Protein AF-A0A7S2YQ98-F1 (afdb_monomer_lite)

Organism: NCBI:txid265537

pLDDT: mean 74.8, std 20.74, range [25.56, 94.62]

Radius of gyration: 36.71 Å; chains: 1; bounding box: 69×62×101 Å

InterPro domains:
  IPR000504 RNA recognition motif domain [PF00076] (154-230)
  IPR000504 RNA recognition motif domain [PS50102] (152-231)
  IPR000504 RNA recognition motif domain [SM00360] (153-231)
  IPR012677 Nucleotide-binding alpha-beta plait domain superfamily [G3DSA:3.30.70.330] (122-231)
  IPR034228 Nop6, RNA recognition motif [cd12400] (152-231)
  IPR035979 RNA-binding domain superfamily [SSF54928] (134-230)

Foldseek 3Di:
DDDDDDPDDDPDDDPVRVVVVQVVCVVVVHGDDDDDDDDDDDDDDDDDDDDDDDDDDDDDDDPDPDDPLRVLLLVLLVQLVVQLVVLVPDPPDDPVVSVVSNVVSFVSSCVRNVDPGNVVSNVVNVVVVVVVVVVCCPPCVVPCVVPPDDWLKDKKAQADQPDDPVLVLVVLCVQCVVPDPDDCVFKPKAFDADPPPRTTPRIIMITGDDPVSSVSVVVQQQPDGPNTGMD

Sequence (231 aa):
NREQKESTMVAKKSNAQIKRMMKRAEARGEKYVPPEPVEESENAEESSPKKTESSGTSTTAQKSNLSADEKAKLDAAVALEKDLEKIQNDESLKSKDRRSSKRKAEAIACEASGCASSSELLEWYEEFKNKQEQKGSSSNTKRQDRKKRNPYIVFIGQLAYDTSAETLFGHFQKELGAEHKVTVDTLKVRLLTNPKTKKSRGMAFVEVTDPELLYSCLKLHHTFLEGRRIN

Secondary structure (DSSP, 8-state):
--------------HHHHHHHHHHHHTTT----PPPP------------------------------HHHHHHHHHHHHHHHHHHHHHH-TTS-HHHHHHHHHHHHHHHHHHHT-S-HHHHHHHHHHHHHHHHHHHHTTSTTTSGGGTSPPEEEEE-S--SS--HHHHHHHHHHHHTTTS---TTTEEEEEEE-TTT--EEEEEEEEES-HHHHHHHHHTTT-EETTEE--

Structure (mmCIF, N/CA/C/O backbone):
data_AF-A0A7S2YQ98-F1
#
_entry.id   AF-A0A7S2YQ98-F1
#
loop_
_atom_site.group_PDB
_atom_site.id
_atom_site.type_symbol
_atom_site.label_atom_id
_atom_site.label_alt_id
_atom_site.label_comp_id
_atom_site.label_asym_id
_atom_site.label_entity_id
_atom_site.label_seq_id
_atom_site.pdbx_PDB_ins_code
_atom_site.Cartn_x
_atom_site.Cartn_y
_atom_site.Cartn_z
_atom_site.occupancy
_atom_site.B_iso_or_equiv
_atom_site.auth_seq_id
_atom_site.auth_comp_id
_atom_site.auth_asym_id
_atom_site.auth_atom_id
_atom_site.pdbx_PDB_model_num
ATOM 1 N N . ASN A 1 1 ? 14.007 45.295 -69.103 1.00 40.78 1 ASN A N 1
ATOM 2 C CA . ASN A 1 1 ? 15.181 44.443 -68.839 1.00 40.78 1 ASN A CA 1
ATOM 3 C C . ASN A 1 1 ? 15.354 44.250 -67.356 1.00 40.78 1 ASN A C 1
ATOM 5 O O . ASN A 1 1 ? 15.535 45.211 -66.626 1.00 40.78 1 ASN A O 1
ATOM 9 N N . ARG A 1 2 ? 15.191 42.997 -66.945 1.00 41.19 2 ARG A N 1
ATOM 10 C CA . ARG A 1 2 ? 15.310 42.477 -65.591 1.00 41.19 2 ARG A CA 1
ATOM 11 C C . ARG A 1 2 ? 16.689 41.829 -65.535 1.00 41.19 2 ARG A C 1
ATOM 13 O O . ARG A 1 2 ? 16.860 40.786 -66.148 1.00 41.19 2 ARG A O 1
ATOM 20 N N . GLU A 1 3 ? 17.647 42.447 -64.858 1.00 44.91 3 GLU A N 1
ATOM 21 C CA . GLU A 1 3 ? 18.934 41.813 -64.569 1.00 44.91 3 GLU A CA 1
ATOM 22 C C . GLU A 1 3 ? 19.302 42.041 -63.108 1.00 44.91 3 GLU A C 1
ATOM 24 O O . GLU A 1 3 ? 19.233 43.146 -62.573 1.00 44.91 3 GLU A O 1
ATOM 29 N N . GLN A 1 4 ? 19.579 40.918 -62.463 1.00 45.09 4 GLN A N 1
ATOM 30 C CA . GLN A 1 4 ? 19.833 40.734 -61.048 1.00 45.09 4 GLN A CA 1
ATOM 31 C C . GLN A 1 4 ? 21.252 41.188 -60.702 1.00 45.09 4 GLN A C 1
ATOM 33 O O . GLN A 1 4 ? 22.171 40.954 -61.480 1.00 45.09 4 GLN A O 1
ATOM 38 N N . LYS A 1 5 ? 21.462 41.680 -59.478 1.00 44.72 5 LYS A N 1
ATOM 39 C CA . LYS A 1 5 ? 22.670 41.347 -58.709 1.00 44.72 5 LYS A CA 1
ATOM 40 C C . LYS A 1 5 ? 22.262 41.046 -57.270 1.00 44.72 5 LYS A C 1
ATOM 42 O O . LYS A 1 5 ? 22.074 41.941 -56.453 1.00 44.72 5 LYS A O 1
ATOM 47 N N . GLU A 1 6 ? 22.056 39.756 -57.020 1.00 43.84 6 GLU A N 1
ATOM 48 C CA . GLU A 1 6 ? 21.933 39.152 -55.697 1.00 43.84 6 GLU A CA 1
ATOM 49 C C . GLU A 1 6 ? 23.254 39.312 -54.937 1.00 43.84 6 GLU A C 1
ATOM 51 O O . GLU A 1 6 ? 24.255 38.678 -55.265 1.00 43.84 6 GLU A O 1
ATOM 56 N N . SER A 1 7 ? 23.257 40.130 -53.887 1.00 40.75 7 SER A N 1
ATOM 57 C CA . SER A 1 7 ? 24.292 40.067 -52.854 1.00 40.75 7 SER A CA 1
ATOM 58 C C . SER A 1 7 ? 23.957 38.913 -51.909 1.00 40.75 7 SER A C 1
ATOM 60 O O . SER A 1 7 ? 23.251 39.080 -50.917 1.00 40.75 7 SER A O 1
ATOM 62 N N . THR A 1 8 ? 24.417 37.708 -52.244 1.00 44.00 8 THR A N 1
ATOM 63 C CA . THR A 1 8 ? 24.283 36.513 -51.401 1.00 44.00 8 THR A CA 1
ATOM 64 C C . THR A 1 8 ? 25.127 36.649 -50.132 1.00 44.00 8 THR A C 1
ATOM 66 O O . THR A 1 8 ? 26.356 36.624 -50.195 1.00 44.00 8 THR A O 1
ATOM 69 N N . MET A 1 9 ? 24.476 36.743 -48.969 1.00 40.09 9 MET A N 1
ATOM 70 C CA . MET A 1 9 ? 25.125 36.578 -47.666 1.00 40.09 9 MET A CA 1
ATOM 71 C C . MET A 1 9 ? 25.706 35.160 -47.555 1.00 40.09 9 MET A C 1
ATOM 73 O O . MET A 1 9 ? 24.969 34.173 -47.514 1.00 40.09 9 MET A O 1
ATOM 77 N N . VAL A 1 10 ? 27.034 35.036 -47.507 1.00 52.19 10 VAL A N 1
ATOM 78 C CA . VAL A 1 10 ? 27.710 33.746 -47.316 1.00 52.19 10 VAL A CA 1
ATOM 79 C C . VAL A 1 10 ? 27.654 33.377 -45.833 1.00 52.19 10 VAL A C 1
ATOM 81 O O . VAL A 1 10 ? 28.359 33.945 -45.004 1.00 52.19 10 VAL A O 1
ATOM 84 N N . ALA A 1 11 ? 26.800 32.413 -45.489 1.00 53.81 11 ALA A N 1
ATOM 85 C CA . ALA A 1 11 ? 26.710 31.880 -44.133 1.00 53.81 11 ALA A CA 1
ATOM 86 C C . ALA A 1 11 ? 28.038 31.222 -43.706 1.00 53.81 11 ALA A C 1
ATOM 88 O O . ALA A 1 11 ? 28.588 30.382 -44.428 1.00 53.81 11 ALA A O 1
ATOM 89 N N . LYS A 1 12 ? 28.537 31.581 -42.514 1.00 59.38 12 LYS A N 1
ATOM 90 C CA . LYS A 1 12 ? 29.772 31.038 -41.923 1.00 59.38 12 LYS A CA 1
ATOM 91 C C . LYS A 1 12 ? 29.638 29.514 -41.754 1.00 59.38 12 LYS A C 1
ATOM 93 O O . LYS A 1 12 ? 28.855 29.034 -40.937 1.00 59.38 12 LYS A O 1
ATOM 98 N N . LYS A 1 13 ? 30.379 28.733 -42.551 1.00 71.25 13 LYS A N 1
ATOM 99 C CA . LYS A 1 13 ? 30.387 27.259 -42.472 1.00 71.25 13 LYS A CA 1
ATOM 100 C C . LYS A 1 13 ? 31.272 26.810 -41.311 1.00 71.25 13 LYS A C 1
ATOM 102 O O . LYS A 1 13 ? 32.416 27.233 -41.205 1.00 71.25 13 LYS A O 1
ATOM 107 N N . SER A 1 14 ? 30.762 25.909 -40.474 1.00 74.88 14 SER A N 1
ATOM 108 C CA . SER A 1 14 ? 31.529 25.321 -39.367 1.00 74.88 14 SER A CA 1
ATOM 109 C C . SER A 1 14 ? 32.754 24.537 -39.869 1.00 74.88 14 SER A C 1
ATOM 111 O O . SER A 1 14 ? 32.698 23.886 -40.915 1.00 74.88 14 SER A O 1
ATOM 113 N N . ASN A 1 15 ? 33.838 24.503 -39.085 1.00 69.94 15 ASN A N 1
ATOM 114 C CA . ASN A 1 15 ? 35.066 23.753 -39.393 1.00 69.94 15 ASN A CA 1
ATOM 115 C C . ASN A 1 15 ? 34.819 22.271 -39.730 1.00 69.94 15 ASN A C 1
ATOM 117 O O . ASN A 1 15 ? 35.452 21.707 -40.626 1.00 69.94 15 ASN A O 1
ATOM 121 N N . ALA A 1 16 ? 33.852 21.630 -39.067 1.00 66.62 16 ALA A N 1
ATOM 122 C CA . ALA A 1 16 ? 33.477 20.248 -39.367 1.00 66.62 16 ALA A CA 1
ATOM 123 C C . ALA A 1 16 ? 32.823 20.104 -40.756 1.00 66.62 16 ALA A C 1
ATOM 125 O O . ALA A 1 16 ? 32.989 19.087 -41.436 1.00 66.62 16 ALA A O 1
ATOM 126 N N . GLN A 1 17 ? 32.092 21.128 -41.198 1.00 73.75 17 GLN A N 1
ATOM 127 C CA . GLN A 1 17 ? 31.448 21.176 -42.508 1.00 73.75 17 GLN A CA 1
ATOM 128 C C . GLN A 1 17 ? 32.472 21.414 -43.622 1.00 73.75 17 GLN A C 1
ATOM 130 O O . GLN A 1 17 ? 32.386 20.765 -44.665 1.00 73.75 17 GLN A O 1
ATOM 135 N N . ILE A 1 18 ? 33.478 22.256 -43.372 1.00 76.38 18 ILE A N 1
ATOM 136 C CA . ILE A 1 18 ? 34.593 22.503 -44.296 1.00 76.38 18 ILE A CA 1
ATOM 137 C C . ILE A 1 18 ? 35.388 21.209 -44.528 1.00 76.38 18 ILE A C 1
ATOM 139 O O . ILE A 1 18 ? 35.565 20.806 -45.677 1.00 76.38 18 ILE A O 1
ATOM 143 N N . LYS A 1 19 ? 35.745 20.472 -43.463 1.00 77.69 19 LYS A N 1
ATOM 144 C CA . LYS A 1 19 ? 36.432 19.166 -43.574 1.00 77.69 19 LYS A CA 1
ATOM 145 C C . LYS A 1 19 ? 35.637 18.137 -44.387 1.00 77.69 19 LYS A C 1
ATOM 147 O O . LYS A 1 19 ? 36.208 17.393 -45.182 1.00 77.69 19 LYS A O 1
ATOM 152 N N . ARG A 1 20 ? 34.307 18.099 -44.230 1.00 81.06 20 ARG A N 1
ATOM 153 C CA . ARG A 1 20 ? 33.435 17.213 -45.026 1.00 81.06 20 ARG A CA 1
ATOM 154 C C . ARG A 1 20 ? 33.364 17.621 -46.495 1.00 81.06 20 ARG A C 1
ATOM 156 O O . ARG A 1 20 ? 33.290 16.742 -47.349 1.00 81.06 20 ARG A O 1
ATOM 163 N N . MET A 1 21 ? 33.359 18.920 -46.788 1.00 79.44 21 MET A N 1
ATOM 164 C CA . MET A 1 21 ? 33.346 19.414 -48.166 1.00 79.44 21 MET A CA 1
ATOM 165 C C . MET A 1 21 ? 34.682 19.164 -48.868 1.00 79.44 21 MET A C 1
ATOM 167 O O . MET A 1 21 ? 34.662 18.677 -49.993 1.00 79.44 21 MET A O 1
ATOM 171 N N . MET A 1 22 ? 35.811 19.361 -48.182 1.00 77.25 22 MET A N 1
ATOM 172 C CA . MET A 1 22 ? 37.140 19.026 -48.708 1.00 77.25 22 MET A CA 1
ATOM 173 C C . MET A 1 22 ? 37.257 17.545 -49.071 1.00 77.25 22 MET A C 1
ATOM 175 O O . MET A 1 22 ? 37.572 17.222 -50.210 1.00 77.25 22 MET A O 1
ATOM 179 N N . LYS A 1 23 ? 36.891 16.644 -48.150 1.00 79.94 23 LYS A N 1
ATOM 180 C CA . LYS A 1 23 ? 36.949 15.194 -48.395 1.00 79.94 23 LYS A CA 1
ATOM 181 C C . LYS A 1 23 ? 36.048 14.747 -49.554 1.00 79.94 23 LYS A C 1
ATOM 183 O O . LYS A 1 23 ? 36.337 13.775 -50.242 1.00 79.94 23 LYS A O 1
ATOM 188 N N . ARG A 1 24 ? 34.926 15.444 -49.768 1.00 79.31 24 ARG A N 1
ATOM 189 C CA . ARG A 1 24 ? 34.003 15.158 -50.875 1.00 79.31 24 ARG A CA 1
ATOM 190 C C . ARG A 1 24 ? 34.515 15.691 -52.214 1.00 79.31 24 ARG A C 1
ATOM 192 O O . ARG A 1 24 ? 34.230 15.072 -53.231 1.00 79.31 24 ARG A O 1
ATOM 199 N N . ALA A 1 25 ? 35.228 16.812 -52.210 1.00 77.88 25 ALA A N 1
ATOM 200 C CA . ALA A 1 25 ? 35.854 17.368 -53.404 1.00 77.88 25 ALA A CA 1
ATOM 201 C C . ALA A 1 25 ? 37.062 16.521 -53.840 1.00 77.88 25 ALA A C 1
ATOM 203 O O . ALA A 1 25 ? 37.160 16.157 -55.007 1.00 77.88 25 ALA A O 1
ATOM 204 N N . GLU A 1 26 ? 37.875 16.068 -52.882 1.00 76.00 26 GLU A N 1
ATOM 205 C CA . GLU A 1 26 ? 38.992 15.143 -53.116 1.00 76.00 26 GLU A CA 1
ATOM 206 C C . GLU A 1 26 ? 38.525 13.828 -53.760 1.00 76.00 26 GLU A C 1
ATOM 208 O O . GLU A 1 26 ? 39.101 13.378 -54.746 1.00 76.00 26 GLU A O 1
ATOM 213 N N . ALA A 1 27 ? 37.401 13.270 -53.297 1.00 74.81 27 ALA A N 1
ATOM 214 C CA . ALA A 1 27 ? 36.793 12.081 -53.901 1.00 74.81 27 ALA A CA 1
ATOM 215 C C . ALA A 1 27 ? 36.272 12.295 -55.339 1.00 74.81 27 ALA A C 1
ATOM 217 O O . ALA A 1 27 ? 36.011 11.320 -56.039 1.00 74.81 27 ALA A O 1
ATOM 218 N N . ARG A 1 28 ? 36.094 13.547 -55.779 1.00 82.00 28 ARG A N 1
ATOM 219 C CA . ARG A 1 28 ? 35.711 13.908 -57.155 1.00 82.00 28 ARG A CA 1
ATOM 220 C C . ARG A 1 28 ? 36.895 14.382 -58.003 1.00 82.00 28 ARG A C 1
ATOM 222 O O . ARG A 1 28 ? 36.689 14.732 -59.156 1.00 82.00 28 ARG A O 1
ATOM 229 N N . GLY A 1 29 ? 38.110 14.404 -57.447 1.00 71.62 29 GLY A N 1
ATOM 230 C CA . GLY A 1 29 ? 39.297 14.939 -58.119 1.00 71.62 29 GLY A CA 1
ATOM 231 C C . GLY A 1 29 ? 39.317 16.468 -58.238 1.00 71.62 29 GLY A C 1
ATOM 232 O O . GLY A 1 29 ? 40.135 17.012 -58.974 1.00 71.62 29 GLY A O 1
ATOM 233 N N . GLU A 1 30 ? 38.442 17.172 -57.517 1.00 73.56 30 GLU A N 1
ATOM 234 C CA . GLU A 1 30 ? 38.335 18.633 -57.540 1.00 73.56 30 GLU A CA 1
ATOM 235 C C . GLU A 1 30 ? 38.938 19.235 -56.260 1.00 73.56 30 GLU A C 1
ATOM 237 O O . GLU A 1 30 ? 38.723 18.739 -55.151 1.00 73.56 30 GLU A O 1
ATOM 242 N N . LYS A 1 31 ? 39.682 20.343 -56.376 1.00 62.59 31 LYS A N 1
ATOM 243 C CA . LYS A 1 31 ? 40.262 21.034 -55.214 1.00 62.59 31 LYS A CA 1
ATOM 244 C C . LYS A 1 31 ? 39.271 22.054 -54.652 1.00 62.59 31 LYS A C 1
ATOM 246 O O . LYS A 1 31 ? 38.982 23.064 -55.286 1.00 62.59 31 LYS A O 1
ATOM 251 N N . TYR A 1 32 ? 38.771 21.810 -53.440 1.00 66.38 32 TYR A N 1
ATOM 252 C CA . TYR A 1 32 ? 37.921 22.770 -52.729 1.00 66.38 32 TYR A CA 1
ATOM 253 C C . TYR A 1 32 ? 38.761 23.900 -52.117 1.00 66.38 32 TYR A C 1
ATOM 255 O O . TYR A 1 32 ? 39.636 23.626 -51.295 1.00 66.38 32 TYR A O 1
ATOM 263 N N . VAL A 1 33 ? 38.468 25.155 -52.477 1.00 66.19 33 VAL A N 1
ATOM 264 C CA . VAL A 1 33 ? 39.050 26.355 -51.851 1.00 66.19 33 VAL A CA 1
ATOM 265 C C . VAL A 1 33 ? 38.047 26.910 -50.830 1.00 66.19 33 VAL A C 1
ATOM 267 O O . VAL A 1 33 ? 36.949 27.321 -51.217 1.00 66.19 33 VAL A O 1
ATOM 270 N N . PRO A 1 34 ? 38.354 26.874 -49.521 1.00 61.72 34 PRO A N 1
ATOM 271 C CA . PRO A 1 34 ? 37.502 27.471 -48.495 1.00 61.72 34 PRO A CA 1
ATOM 272 C C . PRO A 1 34 ? 37.474 29.001 -48.613 1.00 61.72 34 PRO A C 1
ATOM 274 O O . PRO A 1 34 ? 38.491 29.586 -48.979 1.00 61.72 34 PRO A O 1
ATOM 277 N N . PRO A 1 35 ? 36.350 29.657 -48.275 1.00 60.06 35 PRO A N 1
ATOM 278 C CA . PRO A 1 35 ? 36.307 31.113 -48.163 1.00 60.06 35 PRO A CA 1
ATOM 279 C C . PRO A 1 35 ? 37.222 31.596 -47.026 1.00 60.06 35 PRO A C 1
ATOM 281 O O . PRO A 1 35 ? 37.278 30.949 -45.976 1.00 60.06 35 PRO A O 1
ATOM 284 N N . GLU A 1 36 ? 37.936 32.702 -47.255 1.00 51.69 36 GLU A N 1
ATOM 285 C CA . GLU A 1 36 ? 38.932 33.243 -46.321 1.00 51.69 36 GLU A CA 1
ATOM 286 C C . GLU A 1 36 ? 38.312 33.596 -44.955 1.00 51.69 36 GLU A C 1
ATOM 288 O O . GLU A 1 36 ? 37.204 34.144 -44.897 1.00 51.69 36 GLU A O 1
ATOM 293 N N . PRO A 1 37 ? 38.986 33.247 -43.843 1.00 51.16 37 PRO A N 1
ATOM 294 C CA . PRO A 1 37 ? 38.513 33.563 -42.506 1.00 51.16 37 PRO A CA 1
ATOM 295 C C . PRO A 1 37 ? 38.630 35.068 -42.250 1.00 51.16 37 PRO A C 1
ATOM 297 O O . PRO A 1 37 ? 39.706 35.645 -42.359 1.00 51.16 37 PRO A O 1
ATOM 300 N N . VAL A 1 38 ? 37.514 35.695 -41.882 1.00 48.62 38 VAL A N 1
ATOM 301 C CA . VAL A 1 38 ? 37.509 37.059 -41.344 1.00 48.62 38 VAL A CA 1
ATOM 302 C C . VAL A 1 38 ? 38.050 36.980 -39.916 1.00 48.62 38 VAL A C 1
ATOM 304 O O . VAL A 1 38 ? 37.448 36.301 -39.078 1.00 48.62 38 VAL A O 1
ATOM 307 N N . GLU A 1 39 ? 39.204 37.598 -39.669 1.00 46.12 39 GLU A N 1
ATOM 308 C CA . GLU A 1 39 ? 39.808 37.715 -38.341 1.00 46.12 39 GLU A CA 1
ATOM 309 C C . GLU A 1 39 ? 38.947 38.617 -37.453 1.00 46.12 39 GLU A C 1
ATOM 311 O O . GLU A 1 39 ? 38.706 39.765 -37.808 1.00 46.12 39 GLU A O 1
ATOM 316 N N . GLU A 1 40 ? 38.510 38.123 -36.293 1.00 36.62 40 GLU A N 1
ATOM 317 C CA . GLU A 1 40 ? 38.036 38.980 -35.204 1.00 36.62 40 GLU A CA 1
ATOM 318 C C . GLU A 1 40 ? 38.500 38.423 -33.852 1.00 36.62 40 GLU A C 1
ATOM 320 O O . GLU A 1 40 ? 38.131 37.325 -33.432 1.00 36.62 40 GLU A O 1
ATOM 325 N N . SER A 1 41 ? 39.382 39.229 -33.262 1.00 31.70 41 SER A N 1
ATOM 326 C CA . SER A 1 41 ? 39.683 39.497 -31.855 1.00 31.70 41 SER A CA 1
ATOM 327 C C . SER A 1 41 ? 39.019 38.664 -30.754 1.00 31.70 41 SER A C 1
ATOM 329 O O . SER A 1 41 ? 37.800 38.553 -30.634 1.00 31.70 41 SER A O 1
ATOM 331 N N . GLU A 1 42 ? 39.906 38.239 -29.863 1.00 35.06 42 GLU A N 1
ATOM 332 C CA . GLU A 1 42 ? 39.719 37.798 -28.488 1.00 35.06 42 GLU A CA 1
ATOM 333 C C . GLU A 1 42 ? 38.762 38.700 -27.688 1.00 35.06 42 GLU A C 1
ATOM 335 O O . GLU A 1 42 ? 38.946 39.914 -27.629 1.00 35.06 42 GLU A O 1
ATOM 340 N N . ASN A 1 43 ? 37.809 38.098 -26.974 1.00 28.58 43 ASN A N 1
ATOM 341 C CA . ASN A 1 43 ? 37.667 38.417 -25.557 1.00 28.58 43 ASN A CA 1
ATOM 342 C C . ASN A 1 43 ? 37.063 37.235 -24.793 1.00 28.58 43 ASN A C 1
ATOM 344 O O . ASN A 1 43 ? 36.025 36.684 -25.165 1.00 28.58 43 ASN A O 1
ATOM 348 N N . ALA A 1 44 ? 37.770 36.845 -23.741 1.00 32.44 44 ALA A N 1
ATOM 349 C CA . ALA A 1 44 ? 37.363 35.859 -22.765 1.00 32.44 44 ALA A CA 1
ATOM 350 C C . ALA A 1 44 ? 36.380 36.491 -21.775 1.00 32.44 44 ALA A C 1
ATOM 352 O O . ALA A 1 44 ? 36.541 37.653 -21.423 1.00 32.44 44 ALA A O 1
ATOM 353 N N . GLU A 1 45 ? 35.443 35.707 -21.243 1.00 29.86 45 GLU A N 1
ATOM 354 C CA . GLU A 1 45 ? 35.229 35.745 -19.798 1.00 29.86 45 GLU A CA 1
ATOM 355 C C . GLU A 1 45 ? 34.573 34.465 -19.280 1.00 29.86 45 GLU A C 1
ATOM 357 O O . GLU A 1 45 ? 33.700 33.842 -19.885 1.00 29.86 45 GLU A O 1
ATOM 362 N N . GLU A 1 46 ? 35.114 34.066 -18.144 1.00 33.03 46 GLU A N 1
ATOM 363 C CA . GLU A 1 46 ? 34.995 32.821 -17.419 1.00 33.03 46 GLU A CA 1
ATOM 364 C C . GLU A 1 46 ? 33.963 33.010 -16.299 1.00 33.03 46 GLU A C 1
ATOM 366 O O . GLU A 1 46 ? 33.997 34.011 -15.590 1.00 33.03 46 GLU A O 1
ATOM 371 N N . SER A 1 47 ? 33.051 32.057 -16.091 1.00 28.05 47 SER A N 1
ATOM 372 C CA . SER A 1 47 ? 32.403 31.903 -14.779 1.00 28.05 47 SER A CA 1
ATOM 373 C C . SER A 1 47 ? 31.803 30.506 -14.578 1.00 28.05 47 SER A C 1
ATOM 375 O O . SER A 1 47 ? 30.802 30.110 -15.167 1.00 28.05 47 SER A O 1
ATOM 377 N N . SER A 1 48 ? 32.433 29.750 -13.680 1.00 30.42 48 SER A N 1
ATOM 378 C CA . SER A 1 48 ? 31.752 28.828 -12.752 1.00 30.42 48 SER A CA 1
ATOM 379 C C . SER A 1 48 ? 31.340 29.624 -11.488 1.00 30.42 48 SER A C 1
ATOM 381 O O . SER A 1 48 ? 31.769 30.773 -11.382 1.00 30.42 48 SER A O 1
ATOM 383 N N . PRO A 1 49 ? 30.661 29.088 -10.441 1.00 42.38 49 PRO A N 1
ATOM 384 C CA . PRO A 1 49 ? 29.865 27.857 -10.266 1.00 42.38 49 PRO A CA 1
ATOM 385 C C . PRO A 1 49 ? 28.477 28.098 -9.585 1.00 42.38 49 PRO A C 1
ATOM 387 O O . PRO A 1 49 ? 28.296 29.083 -8.873 1.00 42.38 49 PRO A O 1
ATOM 390 N N . LYS A 1 50 ? 27.535 27.131 -9.625 1.00 27.41 50 LYS A N 1
ATOM 391 C CA . LYS A 1 50 ? 26.685 26.811 -8.444 1.00 27.41 50 LYS A CA 1
ATOM 392 C C . LYS A 1 50 ? 25.909 25.490 -8.547 1.00 27.41 50 LYS A C 1
ATOM 394 O O . LYS A 1 50 ? 25.090 25.289 -9.435 1.00 27.41 50 LYS A O 1
ATOM 399 N N . LYS A 1 51 ? 26.137 24.635 -7.543 1.00 31.73 51 LYS A N 1
ATOM 400 C CA . LYS A 1 51 ? 25.220 23.591 -7.060 1.00 31.73 51 LYS A CA 1
ATOM 401 C C . LYS A 1 51 ? 23.916 24.220 -6.558 1.00 31.73 51 LYS A C 1
ATOM 403 O O . LYS A 1 51 ? 23.974 25.245 -5.881 1.00 31.73 51 LYS A O 1
ATOM 408 N N . THR A 1 52 ? 22.787 23.546 -6.757 1.00 25.56 52 THR A N 1
ATOM 409 C CA . THR A 1 52 ? 21.746 23.319 -5.732 1.00 25.56 52 THR A CA 1
ATOM 410 C C . THR A 1 52 ? 20.729 22.288 -6.226 1.00 25.56 52 THR A C 1
ATOM 412 O O . THR A 1 52 ? 20.553 22.075 -7.420 1.00 25.56 52 THR A O 1
ATOM 415 N N . GLU A 1 53 ? 20.162 21.580 -5.260 1.00 28.73 53 GLU A N 1
ATOM 416 C CA . GLU A 1 53 ? 19.453 20.307 -5.340 1.00 28.73 53 GLU A CA 1
ATOM 417 C C . GLU A 1 53 ? 17.945 20.478 -5.600 1.00 28.73 53 GLU A C 1
ATOM 419 O O . GLU A 1 53 ? 17.366 21.495 -5.223 1.00 28.73 53 GLU A O 1
ATOM 424 N N . SER A 1 54 ? 17.272 19.444 -6.128 1.00 28.75 54 SER A N 1
ATOM 425 C CA . SER A 1 54 ? 16.269 18.649 -5.380 1.00 28.75 54 SER A CA 1
ATOM 426 C C . SER A 1 54 ? 15.228 17.930 -6.264 1.00 28.75 54 SER A C 1
ATOM 428 O O . SER A 1 54 ? 14.918 18.329 -7.383 1.00 28.75 54 SER A O 1
ATOM 430 N N . SER A 1 55 ? 14.664 16.874 -5.665 1.00 27.84 55 SER A N 1
ATOM 431 C CA . SER A 1 55 ? 13.656 15.906 -6.132 1.00 27.84 55 SER A CA 1
ATOM 432 C C . SER A 1 55 ? 14.243 14.718 -6.916 1.00 27.84 55 SER A C 1
ATOM 434 O O . SER A 1 55 ? 14.799 14.863 -7.990 1.00 27.84 55 SER A O 1
ATOM 436 N N . GLY A 1 56 ? 14.248 13.480 -6.429 1.00 28.12 56 GLY A N 1
ATOM 437 C CA . GLY A 1 56 ? 13.492 12.877 -5.341 1.00 28.12 56 GLY A CA 1
ATOM 438 C C . GLY A 1 56 ? 12.776 11.648 -5.879 1.00 28.12 56 GLY A C 1
ATOM 439 O O . GLY A 1 56 ? 11.584 11.698 -6.142 1.00 28.12 56 GLY A O 1
ATOM 440 N N . THR A 1 57 ? 13.481 10.531 -6.047 1.00 28.94 57 THR A N 1
ATOM 441 C CA . THR A 1 57 ? 12.838 9.214 -5.995 1.00 28.94 57 THR A CA 1
ATOM 442 C C . THR A 1 57 ? 13.785 8.245 -5.312 1.00 28.94 57 THR A C 1
ATOM 444 O O . THR A 1 57 ? 14.838 7.859 -5.807 1.00 28.94 57 THR A O 1
ATOM 447 N N . SER A 1 58 ? 13.382 7.923 -4.096 1.00 32.44 58 SER A N 1
ATOM 448 C CA . SER A 1 58 ? 13.890 6.888 -3.224 1.00 32.44 58 SER A CA 1
ATOM 449 C C . SER A 1 58 ? 13.855 5.517 -3.892 1.00 32.44 58 SER A C 1
ATOM 451 O O . SER A 1 58 ? 12.783 5.017 -4.228 1.00 32.44 58 SER A O 1
ATOM 453 N N . THR A 1 59 ? 14.993 4.832 -3.946 1.00 34.59 59 THR A N 1
ATOM 454 C CA . THR A 1 59 ? 15.000 3.384 -3.717 1.00 34.59 59 THR A CA 1
ATOM 455 C C . THR A 1 59 ? 16.203 3.033 -2.856 1.00 34.59 59 THR A C 1
ATOM 457 O O . THR A 1 59 ? 17.362 3.151 -3.240 1.00 34.59 59 THR A O 1
ATOM 460 N N . THR A 1 60 ? 15.871 2.718 -1.613 1.00 35.28 60 THR A N 1
ATOM 461 C CA . THR A 1 60 ? 16.748 2.441 -0.488 1.00 35.28 60 THR A CA 1
ATOM 462 C C . THR A 1 60 ? 17.490 1.120 -0.657 1.00 35.28 60 THR A C 1
ATOM 464 O O . THR A 1 60 ? 16.907 0.110 -1.036 1.00 35.28 60 THR A O 1
ATOM 467 N N . ALA A 1 61 ? 18.767 1.161 -0.279 1.00 41.88 61 ALA A N 1
ATOM 468 C CA . ALA A 1 61 ? 19.585 0.082 0.256 1.00 41.88 61 ALA A CA 1
ATOM 469 C C . ALA A 1 61 ? 18.886 -1.274 0.484 1.00 41.88 61 ALA A C 1
ATOM 471 O O . ALA A 1 61 ? 18.227 -1.490 1.500 1.00 41.88 61 ALA A O 1
ATOM 472 N N . GLN A 1 62 ? 19.201 -2.229 -0.385 1.00 36.72 62 GLN A N 1
ATOM 473 C CA . GLN A 1 62 ? 19.450 -3.611 0.007 1.00 36.72 62 GLN A CA 1
ATOM 474 C C . GLN A 1 62 ? 20.715 -4.054 -0.724 1.00 36.72 62 GLN A C 1
ATOM 476 O O . GLN A 1 62 ? 20.684 -4.400 -1.898 1.00 36.72 62 GLN A O 1
ATOM 481 N N . LYS A 1 63 ? 21.864 -3.984 -0.039 1.00 41.88 63 LYS A N 1
ATOM 482 C CA . LYS A 1 63 ? 23.083 -4.655 -0.498 1.00 41.88 63 LYS A CA 1
ATOM 483 C C . LYS A 1 63 ? 22.841 -6.157 -0.363 1.00 41.88 63 LYS A C 1
ATOM 485 O O . LYS A 1 63 ? 23.165 -6.754 0.657 1.00 41.88 63 LYS A O 1
ATOM 490 N N . SER A 1 64 ? 22.217 -6.746 -1.374 1.00 50.41 64 SER A N 1
ATOM 491 C CA . SER A 1 64 ? 22.331 -8.170 -1.644 1.00 50.41 64 SER A CA 1
ATOM 492 C C . SER A 1 64 ? 23.810 -8.487 -1.878 1.00 50.41 64 SER A C 1
ATOM 494 O O . SER A 1 64 ? 24.537 -7.705 -2.502 1.00 50.41 64 SER A O 1
ATOM 496 N N . ASN A 1 65 ? 24.270 -9.620 -1.350 1.00 57.50 65 ASN A N 1
ATOM 497 C CA . ASN A 1 65 ? 25.574 -10.211 -1.662 1.00 57.50 65 ASN A CA 1
ATOM 498 C C . ASN A 1 65 ? 25.601 -10.653 -3.137 1.00 57.50 65 ASN A C 1
ATOM 500 O O . ASN A 1 65 ? 25.561 -11.840 -3.429 1.00 57.50 65 ASN A O 1
ATOM 504 N N . LEU A 1 66 ? 25.578 -9.696 -4.060 1.00 66.38 66 LEU A N 1
ATOM 505 C CA . LEU A 1 66 ? 25.840 -9.910 -5.479 1.00 66.38 66 LEU A CA 1
ATOM 506 C C . LEU A 1 66 ? 27.342 -9.771 -5.702 1.00 66.38 66 LEU A C 1
ATOM 508 O O . LEU A 1 66 ? 27.959 -8.842 -5.151 1.00 66.38 66 LEU A O 1
ATOM 512 N N . SER A 1 67 ? 27.905 -10.682 -6.497 1.00 82.12 67 SER A N 1
ATOM 513 C CA . SER A 1 67 ? 29.291 -10.597 -6.957 1.00 82.12 67 SER A CA 1
ATOM 514 C C . SER A 1 67 ? 29.533 -9.245 -7.638 1.00 82.12 67 SER A C 1
ATOM 516 O O . SER A 1 67 ? 28.603 -8.629 -8.167 1.00 82.12 67 SER A O 1
ATOM 518 N N . ALA A 1 68 ? 30.773 -8.754 -7.614 1.00 84.75 68 ALA A N 1
ATOM 519 C CA . ALA A 1 68 ? 31.135 -7.519 -8.310 1.00 84.75 68 ALA A CA 1
ATOM 520 C C . ALA A 1 68 ? 30.754 -7.584 -9.803 1.00 84.75 68 ALA A C 1
ATOM 522 O O . ALA A 1 68 ? 30.225 -6.612 -10.339 1.00 84.75 68 ALA A O 1
ATOM 523 N N . ASP A 1 69 ? 30.900 -8.763 -10.412 1.00 83.69 69 ASP A N 1
ATOM 524 C CA . ASP A 1 69 ? 30.570 -9.015 -11.818 1.00 83.69 69 ASP A CA 1
ATOM 525 C C . ASP A 1 69 ? 29.058 -8.962 -12.081 1.00 83.69 69 ASP A C 1
ATOM 527 O O . ASP A 1 69 ? 28.604 -8.381 -13.064 1.00 83.69 69 ASP A O 1
ATOM 531 N N . GLU A 1 70 ? 28.245 -9.502 -11.166 1.00 85.31 70 GLU A N 1
ATOM 532 C CA . GLU A 1 70 ? 26.780 -9.464 -11.279 1.00 85.31 70 GLU A CA 1
ATOM 533 C C . GLU A 1 70 ? 26.234 -8.040 -11.135 1.00 85.31 70 GLU A C 1
ATOM 535 O O . GLU A 1 70 ? 25.238 -7.690 -11.767 1.00 85.31 70 GLU A O 1
ATOM 540 N N . LYS A 1 71 ? 26.889 -7.202 -10.322 1.00 88.31 71 LYS A N 1
ATOM 541 C CA . LYS A 1 71 ? 26.534 -5.782 -10.188 1.00 88.31 71 LYS A CA 1
ATOM 542 C C . LYS A 1 71 ? 26.874 -5.004 -11.450 1.00 88.31 71 LYS A C 1
ATOM 544 O O . LYS A 1 71 ? 26.018 -4.279 -11.939 1.00 88.31 71 LYS A O 1
ATOM 549 N N . ALA A 1 72 ? 28.068 -5.211 -12.009 1.00 88.81 72 ALA A N 1
ATOM 550 C CA . ALA A 1 72 ? 28.456 -4.597 -13.276 1.00 88.81 72 ALA A CA 1
ATOM 551 C C . ALA A 1 72 ? 27.501 -5.001 -14.414 1.00 88.81 72 ALA A C 1
ATOM 553 O O . ALA A 1 72 ? 27.050 -4.150 -15.180 1.00 88.81 72 ALA A O 1
ATOM 554 N N . LYS A 1 73 ? 27.110 -6.282 -14.465 1.00 90.12 73 LYS A N 1
ATOM 555 C CA . LYS A 1 73 ? 26.123 -6.795 -15.422 1.00 90.12 73 LYS A CA 1
ATOM 556 C C . LYS A 1 73 ? 24.740 -6.157 -15.235 1.00 90.12 73 LYS A C 1
ATOM 558 O O . LYS A 1 73 ? 24.105 -5.781 -16.217 1.00 90.12 73 LYS A O 1
ATOM 563 N N . LEU A 1 74 ? 24.291 -5.981 -13.992 1.00 91.69 74 LEU A N 1
ATOM 564 C CA . LEU A 1 74 ? 23.022 -5.318 -13.676 1.00 91.69 74 LEU A CA 1
ATOM 565 C C . LEU A 1 74 ? 23.027 -3.839 -14.062 1.00 91.69 74 LEU A C 1
ATOM 567 O O . LEU A 1 74 ? 22.083 -3.371 -14.696 1.00 91.69 74 LEU A O 1
ATOM 571 N N . ASP A 1 75 ? 24.087 -3.116 -13.715 1.00 91.88 75 ASP A N 1
ATOM 572 C CA . ASP A 1 75 ? 24.210 -1.695 -14.028 1.00 91.88 75 ASP A CA 1
ATOM 573 C C . ASP A 1 75 ? 24.262 -1.468 -15.547 1.00 91.88 75 ASP A C 1
ATOM 575 O O . ASP A 1 75 ? 23.604 -0.558 -16.057 1.00 91.88 75 ASP A O 1
ATOM 579 N N . ALA A 1 76 ? 24.962 -2.338 -16.285 1.00 92.81 76 ALA A N 1
ATOM 580 C CA . ALA A 1 76 ? 25.006 -2.313 -17.745 1.00 92.81 76 ALA A CA 1
ATOM 581 C C . ALA A 1 76 ? 23.628 -2.572 -18.382 1.00 92.81 76 ALA A C 1
ATOM 583 O O . ALA A 1 76 ? 23.240 -1.854 -19.305 1.00 92.81 76 ALA A O 1
ATOM 584 N N . ALA A 1 77 ? 22.866 -3.549 -17.876 1.00 93.19 77 ALA A N 1
ATOM 585 C CA . ALA A 1 77 ? 21.523 -3.846 -18.377 1.00 93.19 77 ALA A CA 1
ATOM 586 C C . ALA A 1 77 ? 20.544 -2.683 -18.137 1.00 93.19 77 ALA A C 1
ATOM 588 O O . ALA A 1 77 ? 19.834 -2.264 -19.051 1.00 93.19 77 ALA A O 1
ATOM 589 N N . VAL A 1 78 ? 20.564 -2.100 -16.933 1.00 93.88 78 VAL A N 1
ATOM 590 C CA . VAL A 1 78 ? 19.722 -0.946 -16.575 1.00 93.88 78 VAL A CA 1
ATOM 591 C C . VAL A 1 78 ? 20.083 0.292 -17.400 1.00 93.88 78 VAL A C 1
ATOM 593 O O . VAL A 1 78 ? 19.202 1.068 -17.777 1.00 93.88 78 VAL A O 1
ATOM 596 N N . ALA A 1 79 ? 21.371 0.517 -17.664 1.00 93.75 79 ALA A N 1
ATOM 597 C CA . ALA A 1 79 ? 21.813 1.624 -18.506 1.00 93.75 79 ALA A CA 1
ATOM 598 C C . ALA A 1 79 ? 21.315 1.464 -19.950 1.00 93.75 79 ALA A C 1
ATOM 600 O O . ALA A 1 79 ? 20.796 2.422 -20.524 1.00 93.75 79 ALA A O 1
ATOM 601 N N . LEU A 1 80 ? 21.403 0.250 -20.500 1.00 93.44 80 LEU A N 1
ATOM 602 C CA . LEU A 1 80 ? 20.924 -0.066 -21.840 1.00 93.44 80 LEU A CA 1
ATOM 603 C C . LEU A 1 80 ? 19.416 0.175 -21.971 1.00 93.44 80 LEU A C 1
ATOM 605 O O . LEU A 1 80 ? 19.005 0.867 -22.901 1.00 93.44 80 LEU A O 1
ATOM 609 N N . GLU A 1 81 ? 18.597 -0.353 -21.056 1.00 93.38 81 GLU A N 1
ATOM 610 C CA . GLU A 1 81 ? 17.132 -0.195 -21.089 1.00 93.38 81 GLU A CA 1
ATOM 611 C C . GLU A 1 81 ? 16.742 1.289 -21.098 1.00 93.38 81 GLU A C 1
ATOM 613 O O . GLU A 1 81 ? 16.014 1.748 -21.979 1.00 93.38 81 GLU A O 1
ATOM 618 N N . LYS A 1 82 ? 17.342 2.081 -20.201 1.00 94.56 82 LYS A N 1
ATOM 619 C CA . LYS A 1 82 ? 17.115 3.531 -20.132 1.00 94.56 82 LYS A CA 1
ATOM 620 C C . LYS A 1 82 ? 17.517 4.254 -21.408 1.00 94.56 82 LYS A C 1
ATOM 622 O O . LYS A 1 82 ? 16.855 5.210 -21.808 1.00 94.56 82 LYS A O 1
ATOM 627 N N . ASP A 1 83 ? 18.623 3.867 -22.028 1.00 93.69 83 ASP A N 1
ATOM 628 C CA . ASP A 1 83 ? 19.076 4.511 -23.254 1.00 93.69 83 ASP A CA 1
ATOM 629 C C . ASP A 1 83 ? 18.202 4.124 -24.452 1.00 93.69 83 ASP A C 1
ATOM 631 O O . ASP A 1 83 ? 17.895 4.988 -25.277 1.00 93.69 83 ASP A O 1
ATOM 635 N N . LEU A 1 84 ? 17.707 2.883 -24.516 1.00 93.19 84 LEU A N 1
ATOM 636 C CA . LEU A 1 84 ? 16.708 2.478 -25.507 1.00 93.19 84 LEU A CA 1
ATOM 637 C C . LEU A 1 84 ? 15.395 3.251 -25.343 1.00 93.19 84 LEU A C 1
ATOM 639 O O . LEU A 1 84 ? 14.880 3.768 -26.335 1.00 93.19 84 LEU A O 1
ATOM 643 N N . GLU A 1 85 ? 14.896 3.397 -24.115 1.00 94.12 85 GLU A N 1
ATOM 644 C CA . GLU A 1 85 ? 13.685 4.172 -23.821 1.00 94.12 85 GLU A CA 1
ATOM 645 C C . GLU A 1 85 ? 13.839 5.644 -24.219 1.00 94.12 85 GLU A C 1
ATOM 647 O O . GLU A 1 85 ? 12.960 6.209 -24.872 1.00 94.12 85 GLU A O 1
ATOM 652 N N . LYS A 1 86 ? 14.977 6.274 -23.899 1.00 94.12 86 LYS A N 1
ATOM 653 C CA . LYS A 1 86 ? 15.262 7.657 -24.321 1.00 94.12 86 LYS A CA 1
ATOM 654 C C . LYS A 1 86 ? 15.270 7.793 -25.841 1.00 94.12 86 LYS A C 1
ATOM 656 O O . LYS A 1 86 ? 14.681 8.729 -26.371 1.00 94.12 86 LYS A O 1
ATOM 661 N N . ILE A 1 87 ? 15.920 6.867 -26.551 1.00 92.38 87 ILE A N 1
ATOM 662 C CA . ILE A 1 87 ? 15.992 6.889 -28.021 1.00 92.38 87 ILE A CA 1
ATOM 663 C C . ILE A 1 87 ? 14.608 6.671 -28.646 1.00 92.38 87 ILE A C 1
ATOM 665 O O . ILE A 1 87 ? 14.322 7.226 -29.709 1.00 92.38 87 ILE A O 1
ATOM 669 N N . GLN A 1 88 ? 13.764 5.851 -28.018 1.00 91.75 88 GLN A N 1
ATOM 670 C CA . GLN A 1 88 ? 12.406 5.588 -28.480 1.00 91.75 88 GLN A CA 1
ATOM 671 C C . GLN A 1 88 ? 11.484 6.794 -28.271 1.00 91.75 88 GLN A C 1
ATOM 673 O O . GLN A 1 88 ? 10.719 7.122 -29.177 1.00 91.75 88 GLN A O 1
ATOM 678 N N . ASN A 1 89 ? 11.590 7.459 -27.120 1.00 93.38 89 ASN A N 1
ATOM 679 C CA . ASN A 1 89 ? 10.715 8.565 -26.730 1.00 93.38 89 ASN A CA 1
ATOM 680 C C . ASN A 1 89 ? 11.120 9.921 -27.334 1.00 93.38 89 ASN A C 1
ATOM 682 O O . ASN A 1 89 ? 10.316 10.849 -27.344 1.00 93.38 89 ASN A O 1
ATOM 686 N N . ASP A 1 90 ? 12.345 10.063 -27.847 1.00 91.81 90 ASP A N 1
ATOM 687 C CA . ASP A 1 90 ? 12.799 11.308 -28.470 1.00 91.81 90 ASP A CA 1
ATOM 688 C C . ASP A 1 90 ? 12.320 11.435 -29.933 1.00 91.81 90 ASP A C 1
ATOM 690 O O . ASP A 1 90 ? 12.911 10.905 -30.885 1.00 91.81 90 ASP A O 1
ATOM 694 N N . GLU A 1 91 ? 11.234 12.189 -30.124 1.00 88.50 91 GLU A N 1
ATOM 695 C CA . GLU A 1 91 ? 10.641 12.497 -31.432 1.00 88.50 91 GLU A CA 1
ATOM 696 C C . GLU A 1 91 ? 11.492 13.429 -32.314 1.00 88.50 91 GLU A C 1
ATOM 698 O O . GLU A 1 91 ? 11.321 13.439 -33.532 1.00 88.50 91 GLU A O 1
ATOM 703 N N . SER A 1 92 ? 12.465 14.148 -31.744 1.00 91.38 92 SER A N 1
ATOM 704 C CA . SER A 1 92 ? 13.336 15.088 -32.468 1.00 91.38 92 SER A CA 1
ATOM 705 C C . SER A 1 92 ? 14.437 14.380 -33.274 1.00 91.38 92 SER A C 1
ATOM 707 O O . SER A 1 92 ? 14.945 14.898 -34.276 1.00 91.38 92 SER A O 1
ATOM 709 N N . LEU A 1 93 ? 14.816 13.161 -32.872 1.00 86.38 93 LEU A N 1
ATOM 710 C CA . LEU A 1 93 ? 15.916 12.423 -33.493 1.00 86.38 93 LEU A CA 1
ATOM 711 C C . LEU A 1 93 ? 15.563 11.861 -34.874 1.00 86.38 93 LEU A C 1
ATOM 713 O O . LEU A 1 93 ? 14.627 11.076 -35.044 1.00 86.38 93 LEU A O 1
ATOM 717 N N . LYS A 1 94 ? 16.429 12.140 -35.854 1.00 92.19 94 LYS A N 1
ATOM 718 C CA . LYS A 1 94 ? 16.374 11.532 -37.191 1.00 92.19 94 LYS A CA 1
ATOM 719 C C . LYS A 1 94 ? 16.627 10.025 -37.113 1.00 92.19 94 LYS A C 1
ATOM 721 O O . LYS A 1 94 ? 17.436 9.550 -36.317 1.00 92.19 94 LYS A O 1
ATOM 726 N N . SER A 1 95 ? 16.034 9.256 -38.029 1.00 88.19 95 SER A N 1
ATOM 727 C CA . SER A 1 95 ? 16.120 7.783 -38.034 1.00 88.19 95 SER A CA 1
ATOM 728 C C . SER A 1 95 ? 17.555 7.241 -38.059 1.00 88.19 95 SER A C 1
ATOM 730 O O . SER A 1 95 ? 17.834 6.183 -37.496 1.00 88.19 95 SER A O 1
ATOM 732 N N . LYS A 1 96 ? 18.481 7.958 -38.709 1.00 90.12 96 LYS A N 1
ATOM 733 C CA . LYS A 1 96 ? 19.899 7.577 -38.757 1.00 90.12 96 LYS A CA 1
ATOM 734 C C . LYS A 1 96 ? 20.579 7.734 -37.395 1.00 90.12 96 LYS A C 1
ATOM 736 O O . LYS A 1 96 ? 21.344 6.852 -37.006 1.00 90.12 96 LYS A O 1
ATOM 741 N N . ASP A 1 97 ? 20.265 8.808 -36.678 1.00 91.25 97 ASP A N 1
ATOM 742 C CA . ASP A 1 97 ? 20.821 9.084 -35.356 1.00 91.25 97 ASP A CA 1
ATOM 743 C C . ASP A 1 97 ? 20.252 8.107 -34.326 1.00 91.25 97 ASP A C 1
ATOM 745 O O . ASP A 1 97 ? 21.024 7.528 -33.571 1.00 91.25 97 ASP A O 1
ATOM 749 N N . ARG A 1 98 ? 18.955 7.769 -34.403 1.00 91.31 98 ARG A N 1
ATOM 750 C CA . ARG A 1 98 ? 18.347 6.713 -33.569 1.00 91.31 98 ARG A CA 1
ATOM 751 C C . ARG A 1 98 ? 19.057 5.364 -33.715 1.00 91.31 98 ARG A C 1
ATOM 753 O O . ARG A 1 98 ? 19.433 4.753 -32.720 1.00 91.31 98 ARG A O 1
ATOM 760 N N . ARG A 1 99 ? 19.306 4.908 -34.952 1.00 92.38 99 ARG A N 1
ATOM 761 C CA . ARG A 1 99 ? 20.037 3.646 -35.206 1.00 92.38 99 ARG A CA 1
ATOM 762 C C . ARG A 1 99 ? 21.484 3.706 -34.718 1.00 92.38 99 ARG A C 1
ATOM 764 O O . ARG A 1 99 ? 21.995 2.716 -34.208 1.00 92.38 99 ARG A O 1
ATOM 771 N N . SER A 1 100 ? 22.145 4.848 -34.903 1.00 93.31 100 SER A N 1
ATOM 772 C CA . SER A 1 100 ? 23.519 5.061 -34.443 1.00 93.31 100 SER A CA 1
ATOM 773 C C . SER A 1 100 ? 23.602 5.031 -32.917 1.00 93.31 100 SER A C 1
ATOM 775 O O . SER A 1 100 ? 24.443 4.324 -32.374 1.00 93.31 100 SER A O 1
ATOM 777 N N . SER A 1 101 ? 22.723 5.755 -32.224 1.00 93.12 101 SER A N 1
ATOM 778 C CA . SER A 1 101 ? 22.661 5.775 -30.761 1.00 93.12 101 SER A CA 1
ATOM 779 C C . SER A 1 101 ? 22.308 4.405 -30.193 1.00 93.12 101 SER A C 1
ATOM 781 O O . SER A 1 101 ? 22.962 3.974 -29.252 1.00 93.12 101 SER A O 1
ATOM 783 N N . LYS A 1 102 ? 21.378 3.671 -30.823 1.00 94.00 102 LYS A N 1
ATOM 784 C CA . LYS A 1 102 ? 21.039 2.298 -30.424 1.00 94.00 102 LYS A CA 1
ATOM 785 C C . LYS A 1 102 ? 22.259 1.375 -30.477 1.00 94.00 102 LYS A C 1
ATOM 787 O O . LYS A 1 102 ? 22.588 0.745 -29.484 1.00 94.00 102 LYS A O 1
ATOM 792 N N . ARG A 1 103 ? 22.992 1.371 -31.597 1.00 94.62 103 ARG A N 1
ATOM 793 C CA . ARG A 1 103 ? 24.216 0.559 -31.742 1.00 94.62 103 ARG A CA 1
ATOM 794 C C . ARG A 1 103 ? 25.307 0.944 -30.746 1.00 94.62 103 ARG A C 1
ATOM 796 O O . ARG A 1 103 ? 26.045 0.080 -30.293 1.00 94.62 103 ARG A O 1
ATOM 803 N N . LYS A 1 104 ? 25.430 2.236 -30.426 1.00 94.44 104 LYS A N 1
ATOM 804 C CA . LYS A 1 104 ? 26.384 2.712 -29.416 1.00 94.44 104 LYS A CA 1
ATOM 805 C C . LYS A 1 104 ? 26.009 2.220 -28.022 1.00 94.44 104 LYS A C 1
ATOM 807 O O . LYS A 1 104 ? 26.884 1.725 -27.327 1.00 94.44 104 LYS A O 1
ATOM 812 N N . ALA A 1 105 ? 24.737 2.326 -27.641 1.00 93.44 105 ALA A N 1
ATOM 813 C CA . ALA A 1 105 ? 24.251 1.834 -26.355 1.00 93.44 105 ALA A CA 1
ATOM 814 C C . ALA A 1 105 ? 24.462 0.316 -26.221 1.00 93.44 105 ALA A C 1
ATOM 816 O O . ALA A 1 105 ? 24.975 -0.143 -25.206 1.00 93.44 105 ALA A O 1
ATOM 817 N N . GLU A 1 106 ? 24.162 -0.449 -27.277 1.00 92.75 106 GLU A N 1
ATOM 818 C CA . GLU A 1 106 ? 24.410 -1.896 -27.324 1.00 92.75 106 GLU A CA 1
ATOM 819 C C . GLU A 1 106 ? 25.904 -2.232 -27.172 1.00 92.75 106 GLU A C 1
ATOM 821 O O . GLU A 1 106 ? 26.252 -3.100 -26.378 1.00 92.75 106 GLU A O 1
ATOM 826 N N . ALA A 1 107 ? 26.796 -1.520 -27.871 1.00 92.31 107 ALA A N 1
ATOM 827 C CA . ALA A 1 107 ? 28.240 -1.743 -27.765 1.00 92.31 107 ALA A CA 1
ATOM 828 C C . ALA A 1 107 ? 28.779 -1.447 -26.354 1.00 92.31 107 ALA A C 1
ATOM 830 O O . ALA A 1 107 ? 29.505 -2.264 -25.794 1.00 92.31 107 ALA A O 1
ATOM 831 N N . ILE A 1 108 ? 28.372 -0.320 -25.758 1.00 92.00 108 ILE A N 1
ATOM 832 C CA . ILE A 1 108 ? 28.784 0.076 -24.402 1.00 92.00 108 ILE A CA 1
ATOM 833 C C . ILE A 1 108 ? 28.314 -0.955 -23.369 1.00 92.00 108 ILE A C 1
ATOM 835 O O . ILE A 1 108 ? 29.068 -1.324 -22.471 1.00 92.00 108 ILE A O 1
ATOM 839 N N . ALA A 1 109 ? 27.081 -1.446 -23.500 1.00 90.88 109 ALA A N 1
ATOM 840 C CA . ALA A 1 109 ? 26.533 -2.434 -22.580 1.00 90.88 109 ALA A CA 1
ATOM 841 C C . ALA A 1 109 ? 27.232 -3.798 -22.697 1.00 90.88 109 ALA A C 1
ATOM 843 O O . ALA A 1 109 ? 27.496 -4.433 -21.673 1.00 90.88 109 ALA A O 1
ATOM 844 N N . CYS A 1 110 ? 27.579 -4.239 -23.912 1.00 89.00 110 CYS A N 1
ATOM 845 C CA . CYS A 1 110 ? 28.366 -5.459 -24.118 1.00 89.00 110 CYS A CA 1
ATOM 846 C C . CYS A 1 110 ? 29.770 -5.340 -23.505 1.00 89.00 110 CYS A C 1
ATOM 848 O O . CYS A 1 110 ? 30.207 -6.254 -22.809 1.00 89.00 110 CYS A O 1
ATOM 850 N N . GLU A 1 111 ? 30.453 -4.205 -23.691 1.00 89.88 111 GLU A N 1
ATOM 851 C CA . GLU A 1 111 ? 31.777 -3.964 -23.098 1.00 89.88 111 GLU A CA 1
ATOM 852 C C . GLU A 1 111 ? 31.732 -3.928 -21.564 1.00 89.88 111 GLU A C 1
ATOM 854 O O . GLU A 1 111 ? 32.590 -4.513 -20.907 1.00 89.88 111 GLU A O 1
ATOM 859 N N . ALA A 1 112 ? 30.716 -3.287 -20.981 1.00 88.62 112 ALA A N 1
ATOM 860 C CA . ALA A 1 112 ? 30.588 -3.147 -19.531 1.00 88.62 112 ALA A CA 1
ATOM 861 C C . ALA A 1 112 ? 30.170 -4.446 -18.820 1.00 88.62 112 ALA A C 1
ATOM 863 O O . ALA A 1 112 ? 30.574 -4.686 -17.684 1.00 88.62 112 ALA A O 1
ATOM 864 N N . SER A 1 113 ? 29.350 -5.277 -19.469 1.00 86.62 113 SER A N 1
ATOM 865 C CA . SER A 1 113 ? 28.842 -6.532 -18.894 1.00 86.62 113 SER A CA 1
ATOM 866 C C . SER A 1 113 ? 29.694 -7.760 -19.221 1.00 86.62 113 SER A C 1
ATOM 868 O O . SER A 1 113 ? 29.467 -8.821 -18.639 1.00 86.62 113 SER A O 1
ATOM 870 N N . GLY A 1 114 ? 30.614 -7.653 -20.186 1.00 84.06 114 GLY A N 1
ATOM 871 C CA . GLY A 1 114 ? 31.371 -8.790 -20.716 1.00 84.06 114 GLY A CA 1
ATOM 872 C C . GLY A 1 114 ? 30.506 -9.838 -21.430 1.00 84.06 114 GLY A C 1
ATOM 873 O O . GLY A 1 114 ? 30.962 -10.961 -21.635 1.00 84.06 114 GLY A O 1
ATOM 874 N N . CYS A 1 115 ? 29.256 -9.509 -21.777 1.00 79.50 115 CYS A N 1
ATOM 875 C CA . CYS A 1 115 ? 28.334 -10.424 -22.452 1.00 79.50 115 CYS A CA 1
ATOM 876 C C . CYS A 1 115 ? 28.540 -10.411 -23.972 1.00 79.50 115 CYS A C 1
ATOM 878 O O . CYS A 1 115 ? 28.868 -9.383 -24.565 1.00 79.50 115 CYS A O 1
ATOM 880 N N . ALA A 1 116 ? 28.312 -11.560 -24.616 1.00 80.75 116 ALA A N 1
ATOM 881 C CA . ALA A 1 116 ? 28.519 -11.722 -26.055 1.00 80.75 116 ALA A CA 1
ATOM 882 C C . ALA A 1 116 ? 27.456 -10.998 -26.900 1.00 80.75 116 ALA A C 1
ATOM 884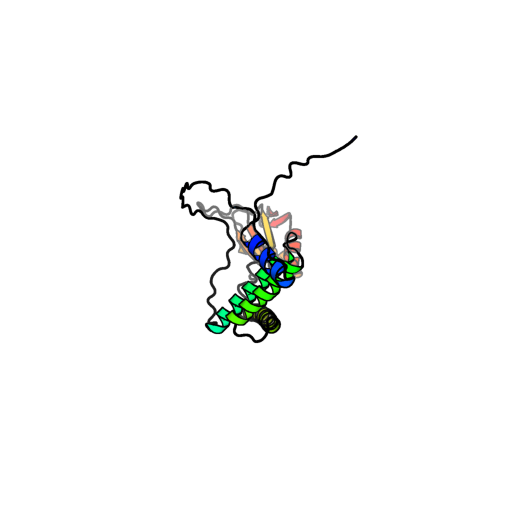 O O . ALA A 1 116 ? 27.710 -10.648 -28.053 1.00 80.75 116 ALA A O 1
ATOM 885 N N . SER A 1 117 ? 26.263 -10.775 -26.340 1.00 87.00 117 SER A N 1
ATOM 886 C CA . SER A 1 117 ? 25.142 -10.146 -27.032 1.00 87.00 117 SER A CA 1
ATOM 887 C C . SER A 1 117 ? 24.314 -9.257 -26.108 1.00 87.00 117 SER A C 1
ATOM 889 O O . SER A 1 117 ? 24.078 -9.582 -24.946 1.00 87.00 117 SER A O 1
ATOM 891 N N . SER A 1 118 ? 23.800 -8.165 -26.675 1.00 85.25 118 SER A N 1
ATOM 892 C CA . SER A 1 118 ? 22.836 -7.271 -26.026 1.00 85.25 118 SER A CA 1
ATOM 893 C C . SER A 1 118 ? 21.542 -8.006 -25.632 1.00 85.25 118 SER A C 1
ATOM 895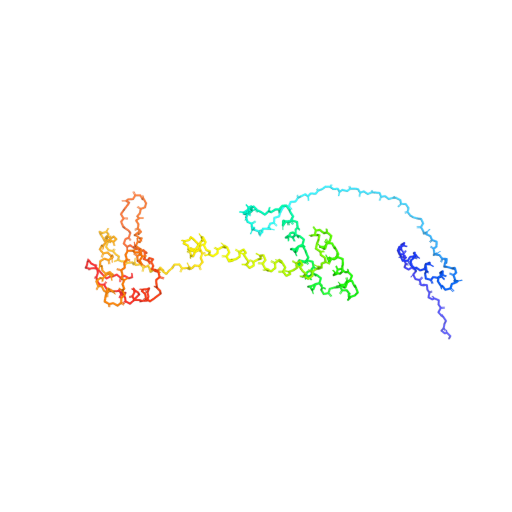 O O . SER A 1 118 ? 21.035 -7.792 -24.536 1.00 85.25 118 SER A O 1
ATOM 897 N N . SER A 1 119 ? 21.049 -8.942 -26.459 1.00 87.50 119 SER A N 1
ATOM 898 C CA . SER A 1 119 ? 19.820 -9.713 -26.158 1.00 87.50 119 SER A CA 1
ATOM 899 C C . SER A 1 119 ? 19.969 -10.562 -24.897 1.00 87.50 119 SER A C 1
ATOM 901 O O . SER A 1 119 ? 19.116 -10.531 -24.019 1.00 87.50 119 SER A O 1
ATOM 903 N N . GLU A 1 120 ? 21.107 -11.250 -24.773 1.00 87.31 120 GLU A N 1
ATOM 904 C CA . GLU A 1 120 ? 21.421 -12.100 -23.620 1.00 87.31 120 GLU A CA 1
ATOM 905 C C . GLU A 1 120 ? 21.481 -11.285 -22.318 1.00 87.31 120 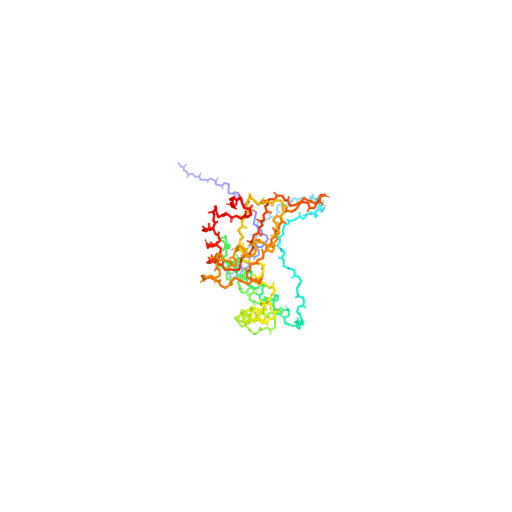GLU A C 1
ATOM 907 O O . GLU A 1 120 ? 21.103 -11.763 -21.248 1.00 87.31 120 GLU A O 1
ATOM 912 N N . LEU A 1 121 ? 21.924 -10.026 -22.408 1.00 87.81 121 LEU A N 1
ATOM 913 C CA . LEU A 1 121 ? 21.973 -9.114 -21.273 1.00 87.81 121 LEU A CA 1
ATOM 914 C C . LEU A 1 121 ? 20.571 -8.696 -20.801 1.00 87.81 121 LEU A C 1
ATOM 916 O O . LEU A 1 121 ? 20.336 -8.681 -19.591 1.00 87.81 121 LEU A O 1
ATOM 920 N N . LEU A 1 122 ? 19.643 -8.391 -21.719 1.00 87.50 122 LEU A N 1
ATOM 921 C CA . LEU A 1 122 ? 18.254 -8.076 -21.354 1.00 87.50 122 LEU A CA 1
ATOM 922 C C . LEU A 1 122 ? 17.513 -9.301 -20.816 1.00 87.50 122 LEU A C 1
ATOM 924 O O . LEU A 1 122 ? 16.864 -9.201 -19.780 1.00 87.50 122 LEU A O 1
ATOM 928 N N . GLU A 1 123 ? 17.638 -10.455 -21.472 1.00 89.81 123 GLU A N 1
ATOM 929 C CA . GLU A 1 123 ? 16.995 -11.701 -21.032 1.00 89.81 123 GLU A CA 1
ATOM 930 C C . GLU A 1 123 ? 17.456 -12.087 -19.620 1.00 89.81 123 GLU A C 1
ATOM 932 O O . GLU A 1 123 ? 16.643 -12.398 -18.746 1.00 89.81 123 GLU A O 1
ATOM 937 N N . TRP A 1 124 ? 18.762 -11.974 -19.353 1.00 90.44 124 TRP A N 1
ATOM 938 C CA . TRP A 1 124 ? 19.308 -12.171 -18.012 1.00 90.44 124 TRP A CA 1
ATOM 939 C C . TRP A 1 124 ? 18.742 -11.166 -17.003 1.00 90.44 124 TRP A C 1
ATOM 941 O O . TRP A 1 124 ? 18.454 -11.539 -15.865 1.00 90.44 124 TRP A O 1
ATOM 951 N N . TYR A 1 125 ? 18.577 -9.900 -17.393 1.00 89.81 125 TYR A N 1
ATOM 952 C CA . TYR A 1 125 ? 18.037 -8.861 -16.517 1.00 89.81 125 TYR A CA 1
ATOM 953 C C . TYR A 1 125 ? 16.564 -9.107 -16.163 1.00 89.81 125 TYR A C 1
ATOM 955 O O . TYR A 1 125 ? 16.186 -8.987 -14.994 1.00 89.81 125 TYR A O 1
ATOM 963 N N . GLU A 1 126 ? 15.744 -9.524 -17.128 1.00 88.06 126 GLU A N 1
ATOM 964 C CA . GLU A 1 126 ? 14.349 -9.912 -16.897 1.00 88.06 126 GLU A CA 1
ATOM 965 C C . GLU A 1 126 ? 14.247 -11.128 -15.968 1.00 88.06 126 GLU A C 1
ATOM 967 O O . GLU A 1 126 ? 13.480 -11.118 -14.999 1.00 88.06 126 GLU A O 1
ATOM 972 N N . GLU A 1 127 ? 15.073 -12.154 -16.193 1.00 87.38 127 GLU A N 1
ATOM 973 C CA . GLU A 1 127 ? 15.122 -13.332 -15.327 1.00 87.38 127 GLU A CA 1
ATOM 974 C C . GLU A 1 127 ? 15.598 -12.968 -13.912 1.00 87.38 127 GLU A C 1
ATOM 976 O O . GLU A 1 127 ? 15.059 -13.457 -12.915 1.00 87.38 127 GLU A O 1
ATOM 981 N N . PHE A 1 128 ? 16.582 -12.072 -13.802 1.00 87.25 128 PHE A N 1
ATOM 982 C CA . PHE A 1 128 ? 17.084 -11.573 -12.529 1.00 87.25 128 PHE A CA 1
ATOM 983 C C . PHE A 1 128 ? 16.005 -10.804 -11.759 1.00 87.25 128 PHE A C 1
ATOM 985 O O . PHE A 1 128 ? 15.827 -11.032 -10.560 1.00 87.25 128 PHE A O 1
ATOM 992 N N . LYS A 1 129 ? 15.241 -9.943 -12.439 1.00 87.81 129 LYS A N 1
ATOM 993 C CA . LYS A 1 129 ? 14.111 -9.204 -11.861 1.00 87.81 129 LYS A CA 1
ATOM 994 C C . LYS A 1 129 ? 13.022 -10.155 -11.363 1.00 87.81 129 LYS A C 1
ATOM 996 O O . LYS A 1 129 ? 12.597 -10.039 -10.216 1.00 87.81 129 LYS A O 1
ATOM 1001 N N . ASN A 1 130 ? 12.666 -11.163 -12.158 1.00 84.44 130 ASN A N 1
ATOM 1002 C CA . ASN A 1 130 ? 11.685 -12.179 -11.773 1.00 84.44 130 ASN A CA 1
ATOM 1003 C C . ASN A 1 130 ? 12.178 -13.031 -10.582 1.00 84.44 130 ASN A C 1
ATOM 1005 O O . ASN A 1 130 ? 11.442 -13.274 -9.627 1.00 84.44 130 ASN A O 1
ATOM 1009 N N . LYS A 1 131 ? 13.462 -13.418 -10.554 1.00 81.38 131 LYS A N 1
ATOM 1010 C CA . LYS A 1 131 ? 14.074 -14.121 -9.407 1.00 81.38 131 LYS A CA 1
ATOM 1011 C C . LYS A 1 131 ? 14.101 -13.269 -8.138 1.00 81.38 131 LYS A C 1
ATOM 1013 O O . LYS A 1 131 ? 13.924 -13.817 -7.048 1.00 81.38 131 LYS A O 1
ATOM 1018 N N . GLN A 1 132 ? 14.318 -11.958 -8.247 1.00 74.25 132 GLN A N 1
ATOM 1019 C CA . GLN A 1 132 ? 14.228 -11.032 -7.112 1.00 74.25 132 GLN A CA 1
ATOM 1020 C C . GLN A 1 132 ? 12.789 -10.914 -6.596 1.00 74.25 132 GLN A C 1
ATOM 1022 O O . GLN A 1 132 ? 12.571 -10.983 -5.386 1.00 74.25 132 GLN A O 1
ATOM 1027 N N . GLU A 1 133 ? 11.799 -10.829 -7.487 1.00 69.81 133 GLU A N 1
ATOM 1028 C CA . GLU A 1 133 ? 10.378 -10.822 -7.116 1.00 69.81 133 GLU A CA 1
ATOM 1029 C C . GLU A 1 133 ? 9.959 -12.139 -6.437 1.00 69.81 133 GLU A C 1
ATOM 1031 O O . GLU A 1 133 ? 9.304 -12.123 -5.391 1.00 69.81 133 GLU A O 1
ATOM 1036 N N . GLN A 1 134 ? 10.432 -13.287 -6.934 1.00 63.03 134 GLN A N 1
ATOM 1037 C CA . GLN A 1 134 ? 10.149 -14.594 -6.335 1.00 63.03 134 GLN A CA 1
ATOM 1038 C C . GLN A 1 134 ? 10.861 -14.820 -4.992 1.00 63.03 134 GLN A C 1
ATOM 1040 O O . GLN A 1 134 ? 10.232 -15.320 -4.055 1.00 63.03 134 GLN A O 1
ATOM 1045 N N . LYS A 1 135 ? 12.131 -14.406 -4.842 1.00 57.31 135 LYS A N 1
ATOM 1046 C CA . LYS A 1 135 ? 12.859 -14.449 -3.553 1.00 57.31 135 LYS A CA 1
ATOM 1047 C C . LYS A 1 135 ? 12.296 -13.465 -2.523 1.00 57.31 135 LYS A C 1
ATOM 1049 O O . LYS A 1 135 ? 12.382 -13.728 -1.323 1.00 57.31 135 LYS A O 1
ATOM 1054 N N . GLY A 1 136 ? 11.671 -12.376 -2.968 1.00 48.41 136 GLY A N 1
ATOM 1055 C CA . GLY A 1 136 ? 10.886 -11.485 -2.115 1.00 48.41 136 GLY A CA 1
ATOM 1056 C C . GLY A 1 136 ? 9.603 -12.129 -1.570 1.00 48.41 136 GLY A C 1
ATOM 1057 O O . GLY A 1 136 ? 9.138 -11.736 -0.499 1.00 48.41 136 GLY A O 1
ATOM 1058 N N . SER A 1 137 ? 9.056 -13.148 -2.247 1.00 46.16 137 SER A N 1
ATOM 1059 C CA . SER A 1 137 ? 7.763 -13.748 -1.886 1.00 46.16 137 SER A CA 1
ATOM 1060 C C . SER A 1 137 ? 7.824 -14.827 -0.797 1.00 46.16 137 SER A C 1
ATOM 1062 O O . SER A 1 137 ? 6.819 -15.044 -0.126 1.00 46.16 137 SER A O 1
ATOM 1064 N N . SER A 1 138 ? 8.976 -15.468 -0.559 1.00 46.59 138 SER A N 1
ATOM 1065 C CA . SER A 1 138 ? 9.073 -16.664 0.303 1.00 46.59 138 SER A CA 1
ATOM 1066 C C . SER A 1 138 ? 9.599 -16.418 1.725 1.00 46.59 138 SER A C 1
ATOM 1068 O O . SER A 1 138 ? 9.490 -17.298 2.575 1.00 46.59 138 SER A O 1
ATOM 1070 N N . SER A 1 139 ? 10.099 -15.218 2.042 1.00 43.25 139 SER A N 1
ATOM 1071 C CA . SER A 1 139 ? 10.501 -14.847 3.418 1.00 43.25 139 SER A CA 1
ATOM 1072 C C . SER A 1 139 ? 9.773 -13.619 3.982 1.00 43.25 139 SER A C 1
ATOM 1074 O O . SER A 1 139 ? 9.908 -13.306 5.166 1.00 43.25 139 SER A O 1
ATOM 1076 N N . ASN A 1 140 ? 8.949 -12.943 3.170 1.00 39.97 140 ASN A N 1
ATOM 1077 C CA . ASN A 1 140 ? 8.310 -11.670 3.528 1.00 39.97 140 ASN A CA 1
ATOM 1078 C C . ASN A 1 140 ? 6.772 -11.709 3.577 1.00 39.97 140 ASN A C 1
ATOM 1080 O O . ASN A 1 140 ? 6.139 -10.705 3.913 1.00 39.97 140 ASN A O 1
ATOM 1084 N N . THR A 1 141 ? 6.154 -12.867 3.322 1.00 44.66 141 THR A N 1
ATOM 1085 C CA . THR A 1 141 ? 4.688 -13.037 3.281 1.00 44.66 141 THR A CA 1
ATOM 1086 C C . THR A 1 141 ? 4.008 -12.669 4.603 1.00 44.66 141 THR A C 1
ATOM 1088 O O . THR A 1 141 ? 2.863 -12.240 4.607 1.00 44.66 141 THR A O 1
ATOM 1091 N N . LYS A 1 142 ? 4.710 -12.744 5.744 1.00 46.75 142 LYS A N 1
ATOM 1092 C CA . LYS A 1 142 ? 4.151 -12.326 7.046 1.00 46.75 142 LYS A CA 1
ATOM 1093 C C . LYS A 1 142 ? 4.304 -10.836 7.372 1.00 46.75 142 LYS A C 1
ATOM 1095 O O . LYS A 1 142 ? 3.638 -10.361 8.289 1.00 46.75 142 LYS A O 1
ATOM 1100 N N . ARG A 1 143 ? 5.181 -10.087 6.690 1.00 46.34 143 ARG A N 1
ATOM 1101 C CA . ARG A 1 143 ? 5.484 -8.683 7.047 1.00 46.34 143 ARG A CA 1
ATOM 1102 C C . ARG A 1 143 ? 5.120 -7.661 5.971 1.00 46.34 143 ARG A C 1
ATOM 1104 O O . ARG A 1 143 ? 4.814 -6.528 6.338 1.00 46.34 143 ARG A O 1
ATOM 1111 N N . GLN A 1 144 ? 5.106 -8.023 4.688 1.00 47.34 144 GLN A N 1
ATOM 1112 C CA . GLN A 1 144 ? 4.819 -7.076 3.602 1.00 47.34 144 GLN A CA 1
ATOM 1113 C C . GLN A 1 144 ? 3.344 -6.963 3.197 1.00 47.34 144 GLN A C 1
ATOM 1115 O O . GLN A 1 144 ? 2.968 -5.913 2.678 1.00 47.34 144 GLN A O 1
ATOM 1120 N N . ASP A 1 145 ? 2.487 -7.935 3.523 1.00 50.06 145 ASP A N 1
ATOM 1121 C CA . ASP A 1 145 ? 1.041 -7.820 3.247 1.00 50.06 145 ASP A CA 1
ATOM 1122 C C . ASP A 1 145 ? 0.367 -6.710 4.089 1.00 50.06 145 ASP A C 1
ATOM 1124 O O . ASP A 1 145 ? -0.666 -6.149 3.738 1.00 50.06 145 ASP A O 1
ATOM 1128 N N . ARG A 1 146 ? 1.032 -6.262 5.165 1.00 54.00 146 ARG A N 1
ATOM 1129 C CA . ARG A 1 146 ? 0.591 -5.117 5.979 1.00 54.00 146 ARG A CA 1
ATOM 1130 C C . ARG A 1 146 ? 0.816 -3.743 5.337 1.00 54.00 146 ARG A C 1
ATOM 1132 O O . ARG A 1 146 ? 0.460 -2.744 5.955 1.00 54.00 146 ARG A O 1
ATOM 1139 N N . LYS A 1 147 ? 1.454 -3.643 4.162 1.00 54.47 147 LYS A N 1
ATOM 1140 C CA . LYS A 1 147 ? 1.840 -2.341 3.577 1.00 54.47 147 LYS A CA 1
ATOM 1141 C C . LYS A 1 147 ? 1.002 -1.858 2.392 1.00 54.47 147 LYS A C 1
ATOM 1143 O O . LYS A 1 147 ? 1.248 -0.736 1.959 1.00 54.47 147 LYS A O 1
ATOM 1148 N N . LYS A 1 148 ? 0.025 -2.619 1.881 1.00 56.56 148 LYS A N 1
ATOM 1149 C CA . LYS A 1 148 ? -0.812 -2.156 0.747 1.00 56.56 148 LYS A CA 1
ATOM 1150 C C . LYS A 1 148 ? -2.283 -2.584 0.749 1.00 56.56 148 LYS A C 1
ATOM 1152 O O . LYS A 1 148 ? -2.966 -2.331 -0.238 1.00 56.56 148 LYS A O 1
ATOM 1157 N N . ARG A 1 149 ? -2.806 -3.179 1.821 1.00 63.03 149 ARG A N 1
ATOM 1158 C CA . ARG A 1 149 ? -4.262 -3.285 1.982 1.00 63.03 149 ARG A CA 1
ATOM 1159 C C . ARG A 1 149 ? -4.706 -2.220 2.966 1.00 63.03 149 ARG A C 1
ATOM 1161 O O . ARG A 1 149 ? -4.213 -2.189 4.091 1.00 63.03 149 ARG A O 1
ATOM 1168 N N . ASN A 1 150 ? -5.577 -1.317 2.518 1.00 72.44 150 ASN A N 1
ATOM 1169 C CA . ASN A 1 150 ? -6.257 -0.409 3.430 1.00 72.44 150 ASN A CA 1
ATOM 1170 C C . ASN A 1 150 ? -6.992 -1.294 4.447 1.00 72.44 150 ASN A C 1
ATOM 1172 O O . ASN A 1 150 ? -7.807 -2.113 4.020 1.00 72.44 150 ASN A O 1
ATOM 1176 N N . PRO A 1 151 ? -6.672 -1.200 5.747 1.00 78.25 151 PRO A N 1
ATOM 1177 C CA . PRO A 1 151 ? -7.339 -2.021 6.743 1.00 78.25 151 PRO A CA 1
ATOM 1178 C C . PRO A 1 151 ? -8.836 -1.710 6.718 1.00 78.25 151 PRO A C 1
ATOM 1180 O O . PRO A 1 151 ? -9.230 -0.542 6.634 1.00 78.25 151 PRO A O 1
ATOM 1183 N N . TYR A 1 152 ? -9.668 -2.748 6.777 1.00 89.00 152 TYR A N 1
ATOM 1184 C CA . TYR A 1 152 ? -11.110 -2.578 6.886 1.00 89.00 152 TYR A CA 1
ATOM 1185 C C . TYR A 1 152 ? -11.412 -2.091 8.300 1.00 89.00 152 TYR A C 1
ATOM 1187 O O . TYR A 1 152 ? -11.294 -2.842 9.262 1.00 89.00 152 TYR A O 1
ATOM 1195 N N . ILE A 1 153 ? -11.732 -0.806 8.441 1.00 91.75 153 ILE A N 1
ATOM 1196 C CA . ILE A 1 153 ? -11.959 -0.178 9.743 1.00 91.75 153 ILE A CA 1
ATOM 1197 C C . ILE A 1 153 ? -13.409 0.289 9.836 1.00 91.75 153 ILE A C 1
ATOM 1199 O O . ILE A 1 153 ? -13.872 1.058 8.995 1.00 91.75 153 ILE A O 1
ATOM 1203 N N . VAL A 1 154 ? -14.089 -0.121 10.905 1.00 91.56 154 VAL A N 1
ATOM 1204 C CA . VAL A 1 154 ? -15.388 0.410 11.329 1.00 91.56 154 VAL A CA 1
ATOM 1205 C C . VAL A 1 154 ? -15.161 1.413 12.449 1.00 91.56 154 VAL A C 1
ATOM 1207 O O . VAL A 1 154 ? -14.435 1.142 13.408 1.00 91.56 154 VAL A O 1
ATOM 1210 N N . PHE A 1 155 ? -15.786 2.578 12.337 1.00 94.12 155 PHE A N 1
ATOM 1211 C CA . PHE A 1 155 ? -15.899 3.512 13.448 1.00 94.12 155 PHE A CA 1
ATOM 1212 C C . PHE A 1 155 ? -17.159 3.195 14.244 1.00 94.12 155 PHE A C 1
ATOM 1214 O O . PHE A 1 155 ? -18.213 3.001 13.649 1.00 94.12 155 PHE A O 1
ATOM 1221 N N . ILE A 1 156 ? -17.033 3.174 15.568 1.00 92.69 156 ILE A N 1
ATOM 1222 C CA . ILE A 1 156 ? -18.151 2.970 16.481 1.00 92.69 156 ILE A CA 1
ATOM 1223 C C . ILE A 1 156 ? -18.225 4.168 17.418 1.00 92.69 156 ILE A C 1
ATOM 1225 O O . ILE A 1 156 ? -17.260 4.486 18.123 1.00 92.69 156 ILE A O 1
ATOM 1229 N N . GLY A 1 157 ? -19.367 4.841 17.420 1.00 92.81 157 GLY A N 1
ATOM 1230 C CA . GLY A 1 157 ? -19.662 5.999 18.252 1.00 92.81 157 GLY A CA 1
ATOM 1231 C C . GLY A 1 157 ? -20.758 5.721 19.276 1.00 92.81 157 GLY A C 1
ATOM 1232 O O . GLY A 1 157 ? -21.343 4.640 19.320 1.00 92.81 157 GLY A O 1
ATOM 1233 N N . GLN A 1 158 ? -21.056 6.736 20.095 1.00 92.62 158 GLN A N 1
ATOM 1234 C CA . GLN A 1 158 ? -22.117 6.669 21.111 1.00 92.62 158 GLN A CA 1
ATOM 1235 C C . GLN A 1 158 ? -21.941 5.496 22.094 1.00 92.62 158 GLN A C 1
ATOM 1237 O O . GLN A 1 158 ? -22.920 4.947 22.590 1.00 92.62 158 GLN A O 1
ATOM 1242 N N . LEU A 1 159 ? -20.699 5.120 22.405 1.00 91.81 159 LEU A N 1
ATOM 1243 C CA . LEU A 1 159 ? -20.417 4.136 23.449 1.00 91.81 159 LEU A CA 1
ATOM 1244 C C . LEU A 1 159 ? -20.516 4.785 24.831 1.00 91.81 159 LEU A C 1
ATOM 1246 O O . LEU A 1 159 ? -20.284 5.991 24.984 1.00 91.81 159 LEU A O 1
ATOM 1250 N N . ALA A 1 160 ? -20.849 3.989 25.844 1.00 90.25 160 ALA A N 1
ATOM 1251 C CA . ALA A 1 160 ? -20.801 4.449 27.219 1.00 90.25 160 ALA A CA 1
ATOM 1252 C C . ALA A 1 160 ? -19.334 4.618 27.675 1.00 90.25 160 ALA A C 1
ATOM 1254 O O . ALA A 1 160 ? -18.387 4.131 27.049 1.00 90.25 160 ALA A O 1
ATOM 1255 N N . TYR A 1 161 ? -19.109 5.418 28.719 1.00 90.19 161 TYR A N 1
ATOM 1256 C CA . TYR A 1 161 ? -17.746 5.751 29.164 1.00 90.19 161 TYR A CA 1
ATOM 1257 C C . TYR A 1 161 ? -17.070 4.615 29.941 1.00 90.19 161 TYR A C 1
ATOM 1259 O O . TYR A 1 161 ? -15.844 4.597 30.061 1.00 90.19 161 TYR A O 1
ATOM 1267 N N . ASP A 1 162 ? -17.878 3.708 30.470 1.00 89.38 162 ASP A N 1
ATOM 1268 C CA . ASP A 1 162 ? -17.543 2.459 31.145 1.00 89.38 162 ASP A CA 1
ATOM 1269 C C . ASP A 1 162 ? -17.382 1.277 30.178 1.00 89.38 162 ASP A C 1
ATOM 1271 O O . ASP A 1 162 ? -16.776 0.276 30.560 1.00 89.38 162 ASP A O 1
ATOM 1275 N N . THR A 1 163 ? -17.823 1.410 28.921 1.00 89.31 163 THR A N 1
ATOM 1276 C CA . THR A 1 163 ? -17.683 0.354 27.915 1.00 89.31 163 THR A CA 1
ATOM 1277 C C . THR A 1 163 ? -16.213 -0.022 27.712 1.00 89.31 163 THR A C 1
ATOM 1279 O O . THR A 1 163 ? -15.372 0.808 27.342 1.00 89.31 163 THR A O 1
ATOM 1282 N N . SER A 1 164 ? -15.908 -1.304 27.914 1.00 90.50 164 SER A N 1
ATOM 1283 C CA . SER A 1 164 ? -14.577 -1.882 27.720 1.00 90.50 164 SER A CA 1
ATOM 1284 C C . SER A 1 164 ? -14.416 -2.500 26.324 1.00 90.50 164 SER A C 1
ATOM 1286 O O . SER A 1 164 ? -15.392 -2.760 25.616 1.00 90.50 164 SER A O 1
ATOM 1288 N N . ALA A 1 165 ? -13.171 -2.773 25.920 1.00 90.00 165 ALA A N 1
ATOM 1289 C CA . ALA A 1 165 ? -12.902 -3.503 24.677 1.00 90.00 165 ALA A CA 1
ATOM 1290 C C . ALA A 1 165 ? -13.501 -4.921 24.696 1.00 90.00 165 ALA A C 1
ATOM 1292 O O . ALA A 1 165 ? -13.931 -5.417 23.657 1.00 90.00 165 ALA A O 1
ATOM 1293 N N . GLU A 1 166 ? -13.557 -5.545 25.875 1.00 89.56 166 GLU A N 1
ATOM 1294 C CA . GLU A 1 166 ? -14.084 -6.895 26.083 1.00 89.56 166 GLU A CA 1
ATOM 1295 C C . GLU A 1 166 ? -15.605 -6.927 25.928 1.00 89.56 166 GLU A C 1
ATOM 1297 O O . GLU A 1 166 ? -16.125 -7.793 25.227 1.00 89.56 166 GLU A O 1
ATOM 1302 N N . THR A 1 167 ? -16.316 -5.943 26.494 1.00 90.38 167 THR A N 1
ATOM 1303 C CA . THR A 1 167 ? -17.774 -5.820 26.330 1.00 90.38 167 THR A CA 1
ATOM 1304 C C . THR A 1 167 ? -18.136 -5.658 24.855 1.00 90.38 167 THR A C 1
ATOM 1306 O O . THR A 1 167 ? -19.044 -6.318 24.350 1.00 90.38 167 THR A O 1
ATOM 1309 N N . LEU A 1 168 ? -17.398 -4.801 24.143 1.00 89.31 168 LEU A N 1
ATOM 1310 C CA . LEU A 1 168 ? -17.622 -4.551 22.723 1.00 89.31 168 LEU A CA 1
ATOM 1311 C C . LEU A 1 168 ? -17.350 -5.808 21.884 1.00 89.31 168 LEU A C 1
ATOM 1313 O O . LEU A 1 168 ? -18.137 -6.146 21.004 1.00 89.31 168 LEU A O 1
ATOM 1317 N N . PHE A 1 169 ? -16.265 -6.526 22.186 1.00 90.25 169 PHE A N 1
ATOM 1318 C CA . PHE A 1 169 ? -15.951 -7.800 21.543 1.00 90.25 169 PHE A CA 1
ATOM 1319 C C . PHE A 1 169 ? -17.042 -8.847 21.801 1.00 90.25 169 PHE A C 1
ATOM 1321 O O . PHE A 1 169 ? -17.476 -9.514 20.866 1.00 90.25 169 PHE A O 1
ATOM 1328 N N . GLY A 1 170 ? -17.540 -8.946 23.038 1.00 88.69 170 GLY A N 1
ATOM 1329 C CA . GLY A 1 170 ? -18.636 -9.843 23.404 1.00 88.69 170 GLY A CA 1
ATOM 1330 C C . GLY A 1 170 ? -19.936 -9.535 22.659 1.00 88.69 170 GLY A C 1
ATOM 1331 O O . GLY A 1 170 ? -20.618 -10.459 22.221 1.00 88.69 170 GLY A O 1
ATOM 1332 N N . HIS A 1 171 ? -20.252 -8.253 22.443 1.00 88.75 171 HIS A N 1
ATOM 1333 C CA . HIS A 1 171 ? -21.395 -7.836 21.620 1.00 88.75 171 HIS A CA 1
ATOM 1334 C C . HIS A 1 171 ? -21.251 -8.306 20.173 1.00 88.75 171 HIS A C 1
ATOM 1336 O O . HIS A 1 171 ? -22.140 -8.971 19.647 1.00 88.75 171 HIS A O 1
ATOM 1342 N N . PHE A 1 172 ? -20.097 -8.051 19.551 1.00 88.50 172 PHE A N 1
ATOM 1343 C CA . PHE A 1 172 ? -19.823 -8.525 18.193 1.00 88.50 172 PHE A CA 1
ATOM 1344 C C . PHE A 1 172 ? -19.840 -10.046 18.094 1.00 88.50 172 PHE A C 1
ATOM 1346 O O . PHE A 1 172 ? -20.395 -10.585 17.145 1.00 88.50 172 PHE A O 1
ATOM 1353 N N . GLN A 1 173 ? -19.290 -10.756 19.074 1.00 87.62 173 GLN A N 1
ATOM 1354 C CA . GLN A 1 173 ? -19.307 -12.214 19.088 1.00 87.62 173 GLN A CA 1
ATOM 1355 C C . GLN A 1 173 ? -20.728 -12.772 19.235 1.00 87.62 173 GLN A C 1
ATOM 1357 O O . GLN A 1 173 ? -21.056 -13.770 18.600 1.00 87.62 173 GLN A O 1
ATOM 1362 N N . LYS A 1 174 ? -21.579 -12.132 20.041 1.00 86.94 174 LYS A N 1
ATOM 1363 C CA . LYS A 1 174 ? -22.974 -12.538 20.231 1.00 86.94 174 LYS A CA 1
ATOM 1364 C C . LYS A 1 174 ? -23.816 -12.324 18.971 1.00 86.94 174 LYS A C 1
ATOM 1366 O O . LYS A 1 174 ? -24.576 -13.214 18.608 1.00 86.94 174 LYS A O 1
ATOM 1371 N N . GLU A 1 175 ? -23.675 -11.171 18.322 1.00 85.00 175 GLU A N 1
ATOM 1372 C CA . GLU A 1 175 ? -24.484 -10.805 17.152 1.00 85.00 175 GLU A CA 1
ATOM 1373 C C . GLU A 1 175 ? -23.946 -11.419 15.843 1.00 85.00 175 GLU A C 1
ATOM 1375 O O . GLU A 1 175 ? -24.724 -11.844 14.9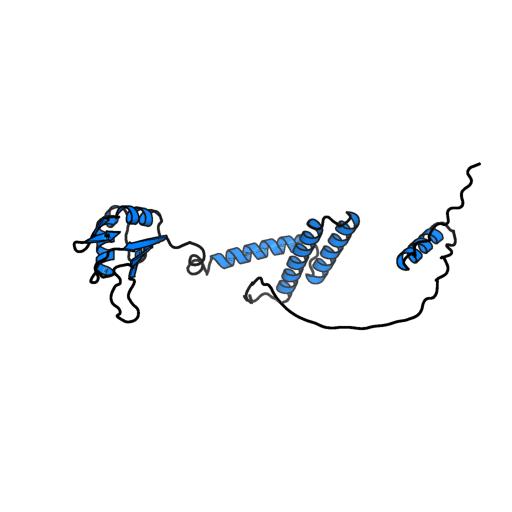96 1.00 85.00 175 GLU A O 1
ATOM 1380 N N . LEU A 1 176 ? -22.619 -11.511 15.671 1.00 82.62 176 LEU A N 1
ATOM 1381 C CA . LEU A 1 176 ? -21.978 -11.986 14.430 1.00 82.62 176 LEU A CA 1
ATOM 1382 C C . LEU A 1 176 ? -21.502 -13.435 14.493 1.00 82.62 176 LEU A C 1
ATOM 1384 O O . LEU A 1 176 ? -21.245 -14.025 13.445 1.00 82.62 176 LEU A O 1
ATOM 1388 N N . GLY A 1 177 ? -21.372 -14.023 15.687 1.00 70.12 177 GLY A N 1
ATOM 1389 C CA . GLY A 1 177 ? -20.833 -15.375 15.863 1.00 70.12 177 GLY A CA 1
ATOM 1390 C C . GLY A 1 177 ? -21.648 -16.476 15.179 1.00 70.12 177 GLY A C 1
ATOM 1391 O O . GLY A 1 177 ? -21.140 -17.581 15.005 1.00 70.12 177 GLY A O 1
ATOM 1392 N N . ALA A 1 178 ? -22.885 -16.177 14.769 1.00 67.62 178 ALA A N 1
ATOM 1393 C CA . ALA A 1 178 ? -23.723 -17.072 13.977 1.00 67.62 178 ALA A CA 1
ATOM 1394 C C . ALA A 1 178 ? -23.344 -17.101 12.482 1.00 67.62 178 ALA A C 1
ATOM 1396 O O . ALA A 1 178 ? -23.469 -18.149 11.853 1.00 67.62 178 ALA A O 1
ATOM 1397 N N . GLU A 1 179 ? -22.874 -15.983 11.916 1.00 64.62 179 GLU A N 1
ATOM 1398 C CA . GLU A 1 179 ? -22.574 -15.856 10.479 1.00 64.62 179 GLU A CA 1
ATOM 1399 C C . GLU A 1 179 ? -21.070 -15.939 10.177 1.00 64.62 179 GLU A C 1
ATOM 1401 O O . GLU A 1 179 ? -20.668 -16.522 9.171 1.00 64.62 179 GLU A O 1
ATOM 1406 N N . HIS A 1 180 ? -20.218 -15.408 11.060 1.00 69.19 180 HIS A N 1
ATOM 1407 C CA . HIS A 1 180 ? -18.774 -15.326 10.842 1.00 69.19 180 HIS A CA 1
ATOM 1408 C C . HIS A 1 180 ? -17.987 -15.752 12.090 1.00 69.19 180 HIS A C 1
ATOM 1410 O O . HIS A 1 180 ? -18.363 -15.461 13.226 1.00 69.19 180 HIS A O 1
ATOM 1416 N N . LYS A 1 181 ? -16.843 -16.425 11.896 1.00 69.69 181 LYS A N 1
ATOM 1417 C CA . LYS A 1 181 ? -15.940 -16.803 12.997 1.00 69.69 181 LYS A CA 1
ATOM 1418 C C . LYS A 1 181 ? -15.201 -15.570 13.524 1.00 69.69 181 LYS A C 1
ATOM 1420 O O . LYS A 1 181 ? -14.092 -15.279 13.089 1.00 69.69 181 LYS A O 1
ATOM 1425 N N . VAL A 1 182 ? -15.809 -14.868 14.478 1.00 74.62 182 VAL A N 1
ATOM 1426 C CA . VAL A 1 182 ? -15.175 -13.746 15.182 1.00 74.62 182 VAL A CA 1
ATOM 1427 C C . VAL A 1 182 ? -14.134 -14.284 16.165 1.00 74.62 182 VAL A C 1
ATOM 1429 O O . VAL A 1 182 ? -14.467 -14.868 17.195 1.00 74.62 182 VAL A O 1
ATOM 1432 N N . THR A 1 183 ? -12.858 -14.089 15.851 1.00 76.50 183 THR A N 1
ATOM 1433 C CA . THR A 1 183 ? -11.726 -14.334 16.756 1.00 76.50 183 THR A CA 1
ATOM 1434 C C . THR A 1 183 ? -10.966 -13.036 17.029 1.00 76.50 183 THR A C 1
ATOM 1436 O O . THR A 1 183 ? -11.050 -12.077 16.259 1.00 76.50 183 THR A O 1
ATOM 1439 N N . VAL A 1 184 ? -10.185 -13.006 18.114 1.00 73.12 184 VAL A N 1
ATOM 1440 C CA . VAL A 1 184 ? -9.345 -11.851 18.498 1.00 73.12 184 VAL A CA 1
ATOM 1441 C C . VAL A 1 184 ? -8.367 -11.451 17.383 1.00 73.12 184 VAL A C 1
ATOM 1443 O O . VAL A 1 184 ? -8.028 -10.279 17.243 1.00 73.12 184 VAL A O 1
ATOM 1446 N N . ASP A 1 185 ? -7.957 -12.411 16.551 1.00 74.56 185 ASP A N 1
ATOM 1447 C CA . ASP A 1 185 ? -7.080 -12.156 15.407 1.00 74.56 185 ASP A CA 1
ATOM 1448 C C . ASP A 1 185 ? -7.818 -11.488 14.238 1.00 74.56 185 ASP A C 1
ATOM 1450 O O . ASP A 1 185 ? -7.237 -10.673 13.524 1.00 74.56 185 ASP A O 1
ATOM 1454 N N . THR A 1 186 ? -9.101 -11.811 14.047 1.00 80.00 186 THR A N 1
ATOM 1455 C CA . THR A 1 186 ? -9.919 -11.254 12.954 1.00 80.00 186 THR A CA 1
ATOM 1456 C C . THR A 1 186 ? -10.461 -9.861 13.254 1.00 80.00 186 THR A C 1
ATOM 1458 O O . THR A 1 186 ? -10.651 -9.083 12.317 1.00 80.00 186 THR A O 1
ATOM 1461 N N . LEU A 1 187 ? -10.703 -9.551 14.535 1.00 84.75 187 LEU A N 1
ATOM 1462 C CA . LEU A 1 187 ? -11.338 -8.320 14.997 1.00 84.75 187 LEU A CA 1
ATOM 1463 C C . LEU A 1 187 ? -10.495 -7.675 16.097 1.00 84.75 187 LEU A C 1
ATOM 1465 O O . LEU A 1 187 ? -10.427 -8.155 17.229 1.00 84.75 187 LEU A O 1
ATOM 1469 N N . LYS A 1 188 ? -9.893 -6.532 15.774 1.00 88.44 188 LYS A N 1
ATOM 1470 C CA . LYS A 1 188 ? -9.044 -5.770 16.686 1.00 88.44 188 LYS A CA 1
ATOM 1471 C C . LYS A 1 188 ? -9.713 -4.464 17.083 1.00 88.44 188 LYS A C 1
ATOM 1473 O O . LYS A 1 188 ? -9.930 -3.576 16.262 1.00 88.44 188 LYS A O 1
ATOM 1478 N N . VAL A 1 189 ? -9.979 -4.322 18.376 1.00 91.12 189 VAL A N 1
ATOM 1479 C CA . VAL A 1 189 ? -10.645 -3.146 18.940 1.00 91.12 189 VAL A CA 1
ATOM 1480 C C . VAL A 1 189 ? -9.619 -2.116 19.428 1.00 91.12 189 VAL A C 1
ATOM 1482 O O . VAL A 1 189 ? -8.684 -2.438 20.161 1.00 91.12 189 VAL A O 1
ATOM 1485 N N . ARG A 1 190 ? -9.817 -0.845 19.070 1.00 90.44 190 ARG A N 1
ATOM 1486 C CA . ARG A 1 190 ? -9.039 0.308 19.538 1.00 90.44 190 ARG A CA 1
ATOM 1487 C C . ARG A 1 190 ? -9.967 1.376 20.114 1.00 90.44 190 ARG A C 1
ATOM 1489 O O . ARG A 1 190 ? -10.569 2.146 19.370 1.00 90.44 190 ARG A O 1
ATOM 1496 N N . LEU A 1 191 ? -10.040 1.466 21.441 1.00 90.88 191 LEU A N 1
ATOM 1497 C CA . LEU A 1 191 ? -10.801 2.517 22.128 1.00 90.88 191 LEU A CA 1
ATOM 1498 C C . LEU A 1 191 ? -10.074 3.863 22.046 1.00 90.88 191 LEU A C 1
ATOM 1500 O O . LEU A 1 191 ? -8.856 3.946 22.233 1.00 90.88 191 LEU A O 1
ATOM 1504 N N . LEU A 1 192 ? -10.830 4.935 21.808 1.00 89.62 192 LEU A N 1
ATOM 1505 C CA . LEU A 1 192 ? -10.314 6.297 21.889 1.00 89.62 192 LEU A CA 1
ATOM 1506 C C . LEU A 1 192 ? -10.414 6.783 23.328 1.00 89.62 192 LEU A C 1
ATOM 1508 O O . LEU A 1 192 ? -11.495 7.096 23.820 1.00 89.62 192 LEU A O 1
ATOM 1512 N N . THR A 1 193 ? -9.269 6.897 23.990 1.00 90.06 193 THR A N 1
ATOM 1513 C CA . THR A 1 193 ? -9.162 7.477 25.329 1.00 90.06 193 THR A CA 1
ATOM 1514 C C . THR A 1 193 ? -8.523 8.860 25.267 1.00 90.06 193 THR A C 1
ATOM 1516 O O . THR A 1 193 ? -7.770 9.194 24.348 1.00 90.06 193 THR A O 1
ATOM 1519 N N . ASN A 1 194 ? -8.860 9.720 26.226 1.00 87.94 194 ASN A N 1
ATOM 1520 C CA . ASN A 1 194 ? -8.192 11.010 26.356 1.00 87.94 194 ASN A CA 1
ATOM 1521 C C . ASN A 1 194 ? -6.770 10.790 26.914 1.00 87.94 194 ASN A C 1
ATOM 1523 O O . ASN A 1 194 ? -6.638 10.147 27.957 1.00 87.94 194 ASN A O 1
ATOM 1527 N N . PRO A 1 195 ? -5.711 11.338 26.292 1.00 84.12 195 PRO A N 1
ATOM 1528 C CA . PRO A 1 195 ? -4.333 11.101 26.729 1.00 84.12 195 PRO A CA 1
ATOM 1529 C C . PRO A 1 195 ? -4.045 11.596 28.153 1.00 84.12 195 PRO A C 1
ATOM 1531 O O . PRO A 1 195 ? -3.172 11.047 28.817 1.00 84.12 195 PRO A O 1
ATOM 1534 N N . LYS A 1 196 ? -4.775 12.610 28.640 1.00 86.38 196 LYS A N 1
ATOM 1535 C CA . LYS A 1 196 ? -4.551 13.194 29.973 1.00 86.38 196 LYS A CA 1
ATOM 1536 C C . LYS A 1 196 ? -5.307 12.459 31.076 1.00 86.38 196 LYS A C 1
ATOM 15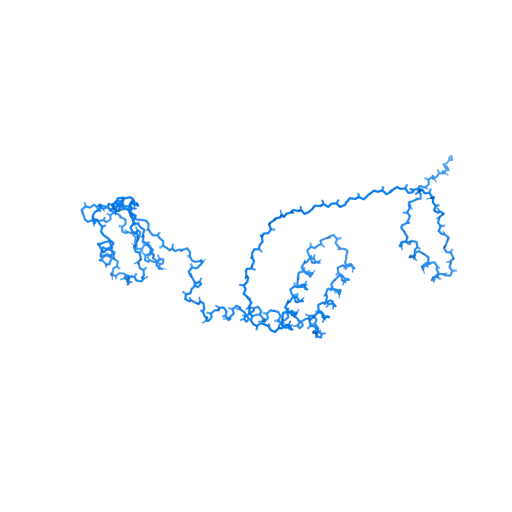38 O O . LYS A 1 196 ? -4.743 12.181 32.125 1.00 86.38 196 LYS A O 1
ATOM 1543 N N . THR A 1 197 ? -6.586 12.156 30.852 1.00 86.75 197 THR A N 1
ATOM 1544 C CA . THR A 1 197 ? -7.460 11.572 31.886 1.00 86.75 197 THR A CA 1
ATOM 1545 C C . THR A 1 197 ? -7.611 10.058 31.769 1.00 86.75 197 THR A C 1
ATOM 1547 O O . THR A 1 197 ? -8.213 9.455 32.651 1.00 86.75 197 THR A O 1
ATOM 1550 N N . LYS A 1 198 ? -7.118 9.446 30.681 1.00 83.44 198 LYS A N 1
ATOM 1551 C CA . LYS A 1 198 ? -7.293 8.027 30.305 1.00 83.44 198 LYS A CA 1
ATOM 1552 C C . LYS A 1 198 ? -8.748 7.542 30.245 1.00 83.44 198 LYS A C 1
ATOM 1554 O O . LYS A 1 198 ? -8.987 6.363 30.017 1.00 83.44 198 LYS A O 1
ATOM 1559 N N . LYS A 1 199 ? -9.725 8.441 30.391 1.00 85.00 199 LYS A N 1
ATOM 1560 C CA . LYS A 1 199 ? -11.151 8.123 30.276 1.00 85.00 199 LYS A CA 1
ATOM 1561 C C . LYS A 1 199 ? -11.511 7.844 28.815 1.00 85.00 199 LYS A C 1
ATOM 1563 O O . LYS A 1 199 ? -10.961 8.489 27.913 1.00 85.00 199 LYS A O 1
ATOM 1568 N N . SER A 1 200 ? -12.428 6.901 28.597 1.00 88.12 200 SER A N 1
ATOM 1569 C CA . SER A 1 200 ? -13.021 6.630 27.283 1.00 88.12 200 SER A CA 1
ATOM 1570 C C . SER A 1 200 ? -13.681 7.898 26.737 1.00 88.12 200 SER A C 1
ATOM 1572 O O . SER A 1 200 ? -14.270 8.673 27.489 1.00 88.12 200 SER A O 1
ATOM 1574 N N . ARG A 1 201 ? -13.566 8.140 25.430 1.00 89.12 201 ARG A N 1
ATOM 1575 C CA . ARG A 1 201 ? -14.272 9.227 24.733 1.00 89.12 201 ARG A CA 1
ATOM 1576 C C . ARG A 1 201 ? -15.622 8.776 24.163 1.00 89.12 201 ARG A C 1
ATOM 1578 O O . ARG A 1 201 ? -16.212 9.532 23.399 1.00 89.12 201 ARG A O 1
ATOM 1585 N N . GLY A 1 202 ? -16.083 7.567 24.497 1.00 90.19 202 GLY A N 1
ATOM 1586 C CA . GLY A 1 202 ? -17.330 7.003 23.966 1.00 90.19 202 GLY A CA 1
ATOM 1587 C C . GLY A 1 202 ? -17.245 6.645 22.479 1.00 90.19 202 GLY A C 1
ATOM 1588 O O . GLY A 1 202 ? -18.247 6.685 21.768 1.00 90.19 202 GLY A O 1
ATOM 1589 N N . MET A 1 203 ? -16.034 6.358 21.992 1.00 92.88 203 MET A N 1
ATOM 1590 C CA . MET A 1 203 ? -15.751 6.042 20.592 1.00 92.88 203 MET A CA 1
ATOM 1591 C C . MET A 1 203 ? -14.677 4.958 20.499 1.00 92.88 203 MET A C 1
ATOM 1593 O O . MET A 1 203 ? -13.728 4.944 21.292 1.00 92.88 203 MET A O 1
ATOM 1597 N N . ALA A 1 204 ? -14.783 4.093 19.497 1.00 93.62 204 ALA A N 1
ATOM 1598 C CA . ALA A 1 204 ? -13.807 3.055 19.200 1.00 93.62 204 ALA A CA 1
ATOM 1599 C C . ALA A 1 204 ? -13.637 2.867 17.687 1.00 93.62 204 ALA A C 1
ATOM 1601 O O . ALA A 1 204 ? -14.523 3.180 16.897 1.00 93.62 204 ALA A O 1
ATOM 1602 N N . PHE A 1 205 ? -12.485 2.338 17.291 1.00 93.75 205 PHE A N 1
ATOM 1603 C CA . PHE A 1 205 ? -12.254 1.812 15.951 1.00 93.75 205 PHE A CA 1
ATOM 1604 C C . PHE A 1 205 ? -12.108 0.303 16.030 1.00 93.75 205 PHE A C 1
ATOM 1606 O O . PHE A 1 205 ? -11.387 -0.204 16.891 1.00 93.75 205 PHE A O 1
ATOM 1613 N N . VAL A 1 206 ? -12.761 -0.399 15.119 1.00 91.81 206 VAL A N 1
ATOM 1614 C CA . VAL A 1 206 ? -12.651 -1.845 14.979 1.00 91.81 206 VAL A CA 1
ATOM 1615 C C . VAL A 1 206 ? -12.015 -2.140 13.637 1.00 91.81 206 VAL A C 1
ATOM 1617 O O . VAL A 1 206 ? -12.566 -1.811 12.593 1.00 91.81 206 VAL A O 1
ATOM 1620 N N . GLU A 1 207 ? -10.819 -2.711 13.683 1.00 91.38 207 GLU A N 1
ATOM 1621 C CA . GLU A 1 207 ? -10.083 -3.182 12.518 1.00 91.38 207 GLU A CA 1
ATOM 1622 C C . GLU A 1 207 ? -10.449 -4.645 12.266 1.00 91.38 207 GLU A C 1
ATOM 1624 O O . GLU A 1 207 ? -10.428 -5.471 13.181 1.00 91.38 207 GLU A O 1
ATOM 1629 N N . VAL A 1 208 ? -10.799 -4.938 11.022 1.00 89.81 208 VAL A N 1
ATOM 1630 C CA . VAL A 1 208 ? -11.306 -6.222 10.560 1.00 89.81 208 VAL A CA 1
ATOM 1631 C C . VAL A 1 208 ? -10.438 -6.709 9.403 1.00 89.81 208 VAL A C 1
ATOM 1633 O O . VAL A 1 208 ? -9.949 -5.915 8.597 1.00 89.81 208 VAL A O 1
ATOM 1636 N N . THR A 1 209 ? -10.228 -8.020 9.320 1.00 86.94 209 THR A N 1
ATOM 1637 C CA . THR A 1 209 ? -9.446 -8.619 8.223 1.00 86.94 209 THR A CA 1
ATOM 1638 C C . THR A 1 209 ? -10.303 -8.891 6.984 1.00 86.94 209 THR A C 1
ATOM 1640 O O . THR A 1 209 ? -9.837 -8.702 5.860 1.00 86.94 209 THR A O 1
ATOM 1643 N N . ASP A 1 210 ? -11.569 -9.263 7.190 1.00 85.69 210 ASP A N 1
ATOM 1644 C CA . ASP A 1 210 ? -12.472 -9.700 6.127 1.00 85.69 210 ASP A CA 1
ATOM 1645 C C . ASP A 1 210 ? -13.499 -8.622 5.740 1.00 85.69 210 ASP A C 1
ATOM 1647 O O . ASP A 1 210 ? -14.117 -8.005 6.616 1.00 85.69 210 ASP A O 1
ATOM 1651 N N . PRO A 1 211 ? -13.748 -8.412 4.433 1.00 87.88 211 PRO A N 1
ATOM 1652 C CA . PRO A 1 211 ? -14.735 -7.442 3.967 1.00 87.88 211 PRO A CA 1
ATOM 1653 C C . PRO A 1 211 ? -16.172 -7.852 4.317 1.00 87.88 211 PRO A C 1
ATOM 1655 O O . PRO A 1 211 ? -16.998 -6.991 4.593 1.00 87.88 211 PRO A O 1
ATOM 1658 N N . GLU A 1 212 ? -16.490 -9.147 4.355 1.00 87.25 212 GLU A N 1
ATOM 1659 C CA . GLU A 1 212 ? -17.829 -9.610 4.750 1.00 87.25 212 GLU A CA 1
ATOM 1660 C C . GLU A 1 212 ? -18.129 -9.265 6.210 1.00 87.25 212 GLU A C 1
ATOM 1662 O O . GLU A 1 212 ? -19.180 -8.706 6.516 1.00 87.25 212 GLU A O 1
ATOM 1667 N N . LEU A 1 213 ? -17.150 -9.490 7.092 1.00 86.69 213 LEU A N 1
ATOM 1668 C CA . LEU A 1 213 ? -17.258 -9.154 8.506 1.00 86.69 213 LEU A CA 1
ATOM 1669 C C . LEU A 1 213 ? -17.405 -7.636 8.709 1.00 86.69 213 LEU A C 1
ATOM 1671 O O . LEU A 1 213 ? -18.185 -7.209 9.556 1.00 86.69 213 LEU A O 1
ATOM 1675 N N . LEU A 1 214 ? -16.743 -6.815 7.882 1.00 89.94 214 LEU A N 1
ATOM 1676 C CA . LEU A 1 214 ? -16.956 -5.364 7.845 1.00 89.94 214 LEU A CA 1
ATOM 1677 C C . LEU A 1 214 ? -18.419 -5.010 7.527 1.00 89.94 214 LEU A C 1
ATOM 1679 O O . LEU A 1 214 ? -19.027 -4.218 8.248 1.00 89.94 214 LEU A O 1
ATOM 1683 N N . TYR A 1 215 ? -18.997 -5.582 6.467 1.00 90.31 215 TYR A N 1
ATOM 1684 C CA . TYR A 1 215 ? -20.390 -5.312 6.096 1.00 90.31 215 TYR A CA 1
ATOM 1685 C C . TYR A 1 215 ? -21.371 -5.775 7.170 1.00 90.31 215 TYR A C 1
ATOM 1687 O O . TYR A 1 215 ? -22.336 -5.070 7.461 1.00 90.31 215 TYR A O 1
ATOM 1695 N N . SER A 1 216 ? -21.116 -6.921 7.795 1.00 88.38 216 SER A N 1
ATOM 1696 C CA . SER A 1 216 ? -21.950 -7.426 8.882 1.00 88.38 216 SER A CA 1
ATOM 1697 C C . SER A 1 216 ? -21.850 -6.537 10.127 1.00 88.38 216 SER A C 1
ATOM 1699 O O . SER A 1 216 ? -22.879 -6.216 10.715 1.00 88.38 216 SER A O 1
ATOM 1701 N N . CYS A 1 217 ? -20.669 -6.003 10.461 1.00 88.69 217 CYS A N 1
ATOM 1702 C CA . CYS A 1 217 ? -20.526 -4.971 11.494 1.00 88.69 217 CYS A CA 1
ATOM 1703 C C . CYS A 1 217 ? -21.342 -3.706 11.177 1.00 88.69 217 CYS A C 1
ATOM 1705 O O . CYS A 1 217 ? -21.977 -3.152 12.070 1.00 88.69 217 CYS A O 1
ATOM 1707 N N . LEU A 1 218 ? -21.369 -3.261 9.915 1.00 90.44 218 LEU A N 1
ATOM 1708 C CA . LEU A 1 218 ? -22.162 -2.097 9.498 1.00 90.44 218 LEU A CA 1
ATOM 1709 C C . LEU A 1 218 ? -23.677 -2.336 9.616 1.00 90.44 218 LEU A C 1
ATOM 1711 O O . LEU A 1 218 ? -24.419 -1.394 9.884 1.00 90.44 218 LEU A O 1
ATOM 1715 N N . LYS A 1 219 ? -24.150 -3.582 9.473 1.00 89.81 219 LYS A N 1
ATOM 1716 C CA . LYS A 1 219 ? -25.566 -3.931 9.702 1.00 89.81 219 LYS A CA 1
ATOM 1717 C C . LYS A 1 219 ? -25.983 -3.788 11.171 1.00 89.81 219 LYS A C 1
ATOM 1719 O O . LYS A 1 219 ? -27.162 -3.583 11.433 1.00 89.81 219 LYS A O 1
ATOM 1724 N N . LEU A 1 220 ? -25.039 -3.849 12.116 1.00 86.31 220 LEU A N 1
ATOM 1725 C CA . LEU A 1 220 ? -25.300 -3.703 13.559 1.00 86.31 220 LEU A CA 1
ATOM 1726 C C . LEU A 1 220 ? -25.471 -2.247 14.022 1.00 86.31 220 LEU A C 1
ATOM 1728 O O . LEU A 1 220 ? -25.540 -1.972 15.226 1.00 86.31 220 LEU A O 1
ATOM 1732 N N . HIS A 1 221 ? -25.550 -1.310 13.081 1.00 87.69 221 HIS A N 1
ATOM 1733 C CA . HIS A 1 221 ? -25.863 0.084 13.349 1.00 87.69 221 HIS A CA 1
ATOM 1734 C C . HIS A 1 221 ? -27.169 0.204 14.161 1.00 87.69 221 HIS A C 1
ATOM 1736 O O . HIS A 1 221 ? -28.190 -0.377 13.799 1.00 87.69 221 HIS A O 1
ATOM 1742 N N . HIS A 1 222 ? -27.139 0.954 15.269 1.00 89.12 222 HIS A N 1
ATOM 1743 C CA . HIS A 1 222 ? -28.250 1.139 16.220 1.00 89.12 222 HIS A CA 1
ATOM 1744 C C . HIS A 1 222 ? -28.628 -0.047 17.114 1.00 89.12 222 HIS A C 1
ATOM 1746 O O . HIS A 1 222 ? -29.659 0.009 17.791 1.00 89.12 222 HIS A O 1
ATOM 1752 N N . THR A 1 223 ? -27.788 -1.076 17.203 1.00 90.50 223 THR A N 1
ATOM 1753 C CA . THR A 1 223 ? -27.946 -2.098 18.248 1.00 90.50 223 THR A CA 1
ATOM 1754 C C . THR A 1 223 ? -27.761 -1.507 19.653 1.00 90.50 223 THR A C 1
ATOM 1756 O O . THR A 1 223 ? -27.155 -0.445 19.841 1.00 90.50 223 THR A O 1
ATOM 1759 N N . PHE A 1 224 ? -28.344 -2.167 20.656 1.00 89.62 224 PHE A N 1
ATOM 1760 C CA . PHE A 1 224 ? -28.278 -1.726 22.048 1.00 89.62 224 PHE A CA 1
ATOM 1761 C C . PHE A 1 224 ? -27.088 -2.371 22.759 1.00 89.62 224 PHE A C 1
ATOM 1763 O O . PHE A 1 224 ? -27.022 -3.593 22.865 1.00 89.62 224 PHE A O 1
ATOM 1770 N N . LEU A 1 225 ? -26.199 -1.543 23.302 1.00 88.44 225 LEU A N 1
ATOM 1771 C CA . LEU A 1 225 ? -25.083 -1.944 24.152 1.00 88.44 225 LEU A CA 1
ATOM 1772 C C . LEU A 1 225 ? -25.143 -1.139 25.454 1.00 88.44 225 LEU A C 1
ATOM 1774 O O . LEU A 1 225 ? -25.226 0.087 25.415 1.00 88.44 225 LEU A O 1
ATOM 1778 N N . GLU A 1 226 ? -25.155 -1.825 26.601 1.00 86.00 226 GLU A N 1
ATOM 1779 C CA . GLU A 1 226 ? -25.181 -1.197 27.940 1.00 86.00 226 GLU A CA 1
ATOM 1780 C C . GLU A 1 226 ? -26.297 -0.135 28.100 1.00 86.00 226 GLU A C 1
ATOM 1782 O O . GLU A 1 226 ? -26.132 0.909 28.725 1.00 86.00 226 GLU A O 1
ATOM 1787 N N . GLY A 1 227 ? -27.466 -0.386 27.494 1.00 85.38 227 GLY A N 1
ATOM 1788 C CA . GLY A 1 227 ? -28.625 0.513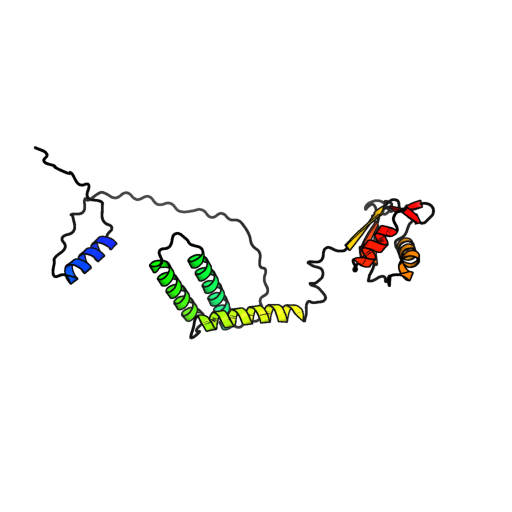 27.565 1.00 85.38 227 GLY A CA 1
ATOM 1789 C C . GLY A 1 227 ? -28.557 1.739 26.645 1.00 85.38 227 GLY A C 1
ATOM 1790 O O . GLY A 1 227 ? -29.450 2.587 26.692 1.00 85.38 227 GLY A O 1
ATOM 1791 N N . ARG A 1 228 ? -27.547 1.840 25.775 1.00 89.44 228 ARG A N 1
ATOM 1792 C CA . ARG A 1 228 ? -27.404 2.902 24.769 1.00 89.44 228 ARG A CA 1
ATOM 1793 C C . ARG A 1 228 ? -27.406 2.316 23.356 1.00 89.44 228 ARG A C 1
ATOM 1795 O O . ARG A 1 228 ? -26.990 1.185 23.143 1.00 89.44 228 ARG A O 1
ATOM 1802 N N . ARG A 1 229 ? -27.890 3.088 22.379 1.00 91.12 229 ARG A N 1
ATOM 1803 C CA . ARG A 1 229 ? -27.806 2.718 20.957 1.00 91.12 229 ARG A CA 1
ATOM 1804 C C . ARG A 1 229 ? -26.466 3.151 20.385 1.00 91.12 229 ARG A C 1
ATOM 1806 O O . ARG A 1 229 ? -26.135 4.335 20.473 1.00 91.12 229 ARG A O 1
ATOM 1813 N N . ILE A 1 230 ? -25.741 2.209 19.795 1.00 92.38 230 ILE A N 1
ATOM 1814 C CA . ILE A 1 230 ? -24.444 2.470 19.164 1.00 92.38 230 ILE A CA 1
ATOM 1815 C C . ILE A 1 230 ? -24.621 2.987 17.732 1.00 92.38 230 ILE A C 1
ATOM 1817 O O . ILE A 1 230 ? -25.662 2.772 17.101 1.00 92.38 230 ILE A O 1
ATOM 1821 N N . ASN A 1 231 ? -23.607 3.690 17.233 1.00 88.31 231 ASN A N 1
ATOM 1822 C CA . ASN A 1 231 ? -23.524 4.180 15.855 1.00 88.31 231 ASN A CA 1
ATOM 1823 C C . ASN A 1 231 ? -22.260 3.663 15.187 1.00 88.31 231 ASN A C 1
ATOM 1825 O O . ASN A 1 231 ? -21.279 3.462 15.929 1.00 88.31 231 ASN A O 1
#